Protein AF-0000000080189943 (afdb_homodimer)

Solvent-accessible surface area (backbone atoms only — not comparable to full-atom values): 15850 Å² total; per-residue (Å²): 132,80,72,75,80,71,77,75,73,74,53,43,74,40,56,27,25,30,38,45,33,36,52,98,83,63,23,38,43,33,22,25,33,51,89,74,68,42,62,38,60,38,54,45,65,51,53,70,82,47,18,60,66,55,31,37,46,49,34,32,32,54,35,28,28,34,38,59,46,74,71,39,73,20,28,39,44,21,35,43,94,79,28,53,46,84,47,100,91,40,38,34,30,34,38,35,37,31,23,32,31,39,64,76,44,68,57,77,32,37,56,72,65,65,12,71,36,45,50,70,30,53,79,93,56,59,100,56,87,44,79,69,52,50,58,54,51,50,43,46,69,64,64,83,51,64,48,75,62,133,80,73,74,80,72,77,75,72,73,54,43,74,39,56,27,26,32,39,45,33,38,51,99,84,63,23,37,42,32,22,26,32,51,90,75,68,43,63,37,61,35,54,44,66,52,53,70,82,47,18,58,66,56,32,36,46,49,33,33,31,51,36,28,28,33,37,57,46,74,72,37,72,21,28,38,44,21,35,43,93,77,28,53,45,84,45,100,93,40,38,34,30,35,39,35,37,32,23,32,32,40,65,77,44,68,56,75,33,36,57,70,65,65,12,73,34,44,50,70,30,53,78,92,56,59,99,55,88,44,79,70,52,51,57,54,51,50,43,44,69,64,65,84,53,64,49,74,62

Secondary structure (DSSP, 8-state):
----------EEEEEEEEEEEE-TTSPEEEEEETTTTEEE-SEEEPPTTS-HHHHHHHHHHHHH-EEEEEEEEEEEE--HHHHEEEETTEEEEEEEEEEEEEEEEE-----SSSEEEEEEE-TT--SS--TTHHHHHHHHHH-SS-EE-/----------EEEEEEEEEEEE-TTSPEEEEEETTTTEEE-SEEEPPTTS-HHHHHHHHHHHHH-EEEEEEEEEEEE--HHHHEEEETTEEEEEEEEEEEEEEEEE-----SSSEEEEEEE-TT--SS--TTHHHHHHHHHH-SS-EE-

Structure (mmCIF, N/CA/C/O backbone):
data_AF-0000000080189943-model_v1
#
loop_
_entity.id
_entity.type
_entity.pdbx_description
1 polymer 'ADP-ribose pyrophosphatase YjhB, NUDIX family'
#
loop_
_atom_site.group_PDB
_atom_site.id
_atom_site.type_symbol
_atom_site.label_atom_id
_atom_site.label_alt_id
_atom_site.label_comp_id
_atom_site.label_asym_id
_atom_site.label_entity_id
_atom_site.label_seq_id
_atom_site.pdbx_PDB_ins_code
_atom_site.Cartn_x
_atom_site.Cartn_y
_atom_site.Cartn_z
_atom_site.occupancy
_atom_site.B_iso_or_equiv
_atom_site.auth_seq_id
_atom_site.auth_comp_id
_atom_site.auth_asym_id
_atom_site.auth_atom_id
_atom_site.pdbx_PDB_model_num
ATOM 1 N N . MET A 1 1 ? -42.25 3.4 12.25 1 28.03 1 MET A N 1
ATOM 2 C CA . MET A 1 1 ? -41.062 2.949 12.945 1 28.03 1 MET A CA 1
ATOM 3 C C . MET A 1 1 ? -39.938 2.635 11.953 1 28.03 1 MET A C 1
ATOM 5 O O . MET A 1 1 ? -40.094 1.762 11.102 1 28.03 1 MET A O 1
ATOM 9 N N . THR A 1 2 ? -39.156 3.633 11.445 1 33.66 2 THR A N 1
ATOM 10 C CA . THR A 1 2 ? -38.125 3.574 10.398 1 33.66 2 THR A CA 1
ATOM 11 C C . THR A 1 2 ? -37.094 2.518 10.727 1 33.66 2 THR A C 1
ATOM 13 O O . THR A 1 2 ? -36.688 2.375 11.883 1 33.66 2 THR A O 1
ATOM 16 N N . THR A 1 3 ? -37.062 1.311 10.125 1 39.19 3 THR A N 1
ATOM 17 C CA . THR A 1 3 ? -36.031 0.283 10.289 1 39.19 3 THR A CA 1
ATOM 18 C C . THR A 1 3 ? -34.656 0.914 10.484 1 39.19 3 THR A C 1
ATOM 20 O O . THR A 1 3 ? -34.25 1.783 9.703 1 39.19 3 THR A O 1
ATOM 23 N N . PRO A 1 4 ? -34.094 0.983 11.727 1 39.62 4 PRO A N 1
ATOM 24 C CA . PRO A 1 4 ? -32.75 1.579 11.883 1 39.62 4 PRO A CA 1
ATOM 25 C C . PRO A 1 4 ? -31.859 1.327 10.68 1 39.62 4 PRO A C 1
ATOM 27 O O . PRO A 1 4 ? -32.062 0.363 9.938 1 39.62 4 PRO A O 1
ATOM 30 N N . THR A 1 5 ? -31.453 2.256 9.93 1 40.91 5 THR A N 1
ATOM 31 C CA . THR A 1 5 ? -30.438 2.215 8.883 1 40.91 5 THR A CA 1
ATOM 32 C C . THR A 1 5 ? -29.359 1.199 9.219 1 40.91 5 THR A C 1
ATOM 34 O O . THR A 1 5 ? -28.75 1.265 10.297 1 40.91 5 THR A O 1
ATOM 37 N N . GLY A 1 6 ? -29.406 -0.084 8.883 1 41.28 6 GLY A N 1
ATOM 38 C CA . GLY A 1 6 ? -28.625 -1.29 9.094 1 41.28 6 GLY A CA 1
ATOM 39 C C . GLY A 1 6 ? -27.141 -1.012 9.305 1 41.28 6 GLY A C 1
ATOM 40 O O . GLY A 1 6 ? -26.547 -0.215 8.578 1 41.28 6 GLY A O 1
ATOM 41 N N . ALA A 1 7 ? -26.562 -0.937 10.531 1 48.62 7 ALA A N 1
ATOM 42 C CA . ALA A 1 7 ? -25.156 -0.795 10.898 1 48.62 7 ALA A CA 1
ATOM 43 C C . ALA A 1 7 ? -24.25 -1.426 9.852 1 48.62 7 ALA A C 1
ATOM 45 O O . ALA A 1 7 ? -24.453 -2.576 9.453 1 48.62 7 ALA A O 1
ATOM 46 N N . SER A 1 8 ? -23.797 -0.683 8.836 1 62.69 8 SER A N 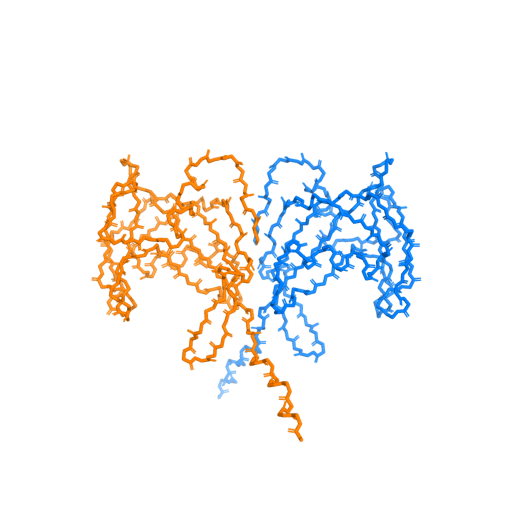1
ATOM 47 C CA . SER A 1 8 ? -22.938 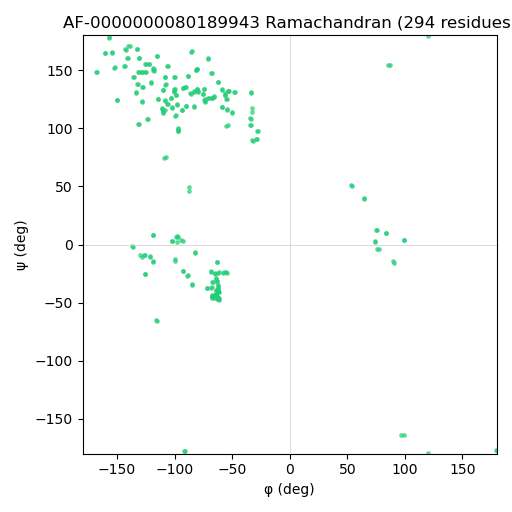-1.178 7.77 1 62.69 8 SER A CA 1
ATOM 48 C C . SER A 1 8 ? -21.969 -2.23 8.289 1 62.69 8 SER A C 1
ATOM 50 O O . SER A 1 8 ? -21.516 -2.162 9.438 1 62.69 8 SER A O 1
ATOM 52 N N . GLN A 1 9 ? -22.094 -3.545 7.973 1 73.75 9 GLN A N 1
ATOM 53 C CA . GLN A 1 9 ? -21.219 -4.66 8.328 1 73.75 9 GLN A CA 1
ATOM 54 C C . GLN A 1 9 ? -19.75 -4.219 8.391 1 73.75 9 GLN A C 1
ATOM 56 O O . GLN A 1 9 ? -19.328 -3.354 7.621 1 73.75 9 GLN A O 1
ATOM 61 N N . PRO A 1 10 ? -19.156 -4.621 9.523 1 88.69 10 PRO A N 1
ATOM 62 C CA . PRO A 1 10 ? -17.734 -4.27 9.656 1 88.69 10 PRO A CA 1
ATOM 63 C C . PRO A 1 10 ? -16.938 -4.594 8.398 1 88.69 10 PRO A C 1
ATOM 65 O O . PRO A 1 10 ? -17.234 -5.562 7.703 1 88.69 10 PRO A O 1
ATOM 68 N N . LEU A 1 11 ? -16.156 -3.715 7.883 1 96.38 11 LEU A N 1
ATOM 69 C CA . LEU A 1 11 ? -15.25 -3.842 6.742 1 96.38 11 LEU A CA 1
ATOM 70 C C . LEU A 1 11 ? -13.797 -3.824 7.195 1 96.38 11 LEU A C 1
ATOM 72 O O . LEU A 1 11 ? -13.336 -2.848 7.797 1 96.38 11 LEU A O 1
ATOM 76 N N . ASP A 1 12 ? -13.133 -4.949 6.961 1 96.56 12 ASP A N 1
ATOM 77 C CA . ASP A 1 12 ? -11.734 -5.078 7.363 1 96.56 12 ASP A CA 1
ATOM 78 C C . ASP A 1 12 ? -10.797 -4.688 6.223 1 96.56 12 ASP A C 1
ATOM 80 O O . ASP A 1 12 ? -11.023 -5.059 5.07 1 96.56 12 ASP A O 1
ATOM 84 N N . LEU A 1 13 ? -9.789 -3.912 6.492 1 98.12 13 LEU A N 1
ATOM 85 C CA . LEU A 1 13 ? -8.727 -3.637 5.531 1 98.12 13 LEU A CA 1
ATOM 86 C C . LEU A 1 13 ? -7.676 -4.746 5.551 1 98.12 13 LEU A C 1
ATOM 88 O O . LEU A 1 13 ? -7.203 -5.141 6.617 1 98.12 13 LEU A O 1
ATOM 92 N N . VAL A 1 14 ? -7.324 -5.211 4.391 1 98.31 14 VAL A N 1
ATOM 93 C CA . VAL A 1 14 ? -6.402 -6.34 4.309 1 98.31 14 VAL A CA 1
ATOM 94 C C . VAL A 1 14 ? -5.293 -6.023 3.311 1 98.31 14 VAL A C 1
ATOM 96 O O . VAL A 1 14 ? -5.508 -6.059 2.096 1 98.31 14 VAL A O 1
ATOM 99 N N . PRO A 1 15 ? -4.086 -5.688 3.766 1 98.81 15 PRO A N 1
ATOM 100 C CA . PRO A 1 15 ? -2.963 -5.562 2.836 1 98.81 15 PRO A CA 1
ATOM 101 C C . PRO A 1 15 ? -2.693 -6.855 2.064 1 98.81 15 PRO A C 1
ATOM 103 O O . PRO A 1 15 ? -2.676 -7.938 2.652 1 98.81 15 PRO A O 1
ATOM 106 N N . ALA A 1 16 ? -2.518 -6.672 0.752 1 98.75 16 ALA A N 1
ATOM 107 C CA . ALA A 1 16 ? -2.316 -7.824 -0.123 1 98.75 16 ALA A CA 1
ATOM 108 C C . ALA A 1 16 ? -1.277 -7.523 -1.198 1 98.75 16 ALA A C 1
ATOM 110 O O . ALA A 1 16 ? -0.947 -6.359 -1.442 1 98.75 16 ALA A O 1
ATOM 111 N N . VAL A 1 17 ? -0.731 -8.57 -1.762 1 98.88 17 VAL A N 1
ATOM 112 C CA . VAL A 1 17 ? 0.232 -8.453 -2.852 1 98.88 17 VAL A CA 1
ATOM 113 C C . VAL A 1 17 ? -0.2 -9.344 -4.02 1 98.88 17 VAL A C 1
ATOM 115 O O . VAL A 1 17 ? -0.861 -10.367 -3.816 1 98.88 17 VAL A O 1
ATOM 118 N N . VAL A 1 18 ? 0.105 -8.922 -5.18 1 98.75 18 VAL A N 1
ATOM 119 C CA . VAL A 1 18 ? -0.153 -9.625 -6.43 1 98.75 18 VAL A CA 1
ATOM 120 C C . VAL A 1 18 ? 1.108 -9.633 -7.289 1 98.75 18 VAL A C 1
ATOM 122 O O . VAL A 1 18 ? 1.798 -8.609 -7.395 1 98.75 18 VAL A O 1
ATOM 125 N N . ALA A 1 19 ? 1.394 -10.719 -7.898 1 98.75 19 ALA A N 1
ATOM 126 C CA . ALA A 1 19 ? 2.6 -10.82 -8.711 1 98.75 19 ALA A CA 1
ATOM 127 C C . ALA A 1 19 ? 2.25 -11.016 -10.188 1 98.75 19 ALA A C 1
ATOM 129 O O . ALA A 1 19 ? 1.463 -11.898 -10.539 1 98.75 19 ALA A O 1
ATOM 130 N N . VAL A 1 20 ? 2.76 -10.188 -10.977 1 98.5 20 VAL A N 1
ATOM 131 C CA . VAL A 1 20 ? 2.84 -10.43 -12.414 1 98.5 20 VAL A CA 1
ATOM 132 C C . VAL A 1 20 ? 4.219 -10.969 -12.773 1 98.5 20 VAL A C 1
ATOM 134 O O . VAL A 1 20 ? 5.195 -10.219 -12.836 1 98.5 20 VAL A O 1
ATOM 137 N N . VAL A 1 21 ? 4.301 -12.227 -12.938 1 98.5 21 VAL A N 1
ATOM 138 C CA . VAL A 1 21 ? 5.562 -12.891 -13.234 1 98.5 21 VAL A CA 1
ATOM 139 C C . VAL A 1 21 ? 5.621 -13.242 -14.719 1 98.5 21 VAL A C 1
ATOM 141 O O . VAL A 1 21 ? 4.723 -13.898 -15.25 1 98.5 21 VAL A O 1
ATOM 144 N N . LEU A 1 22 ? 6.629 -12.82 -15.312 1 94.38 22 LEU A N 1
ATOM 145 C CA . LEU A 1 22 ? 6.805 -13.102 -16.734 1 94.38 22 LEU A CA 1
ATOM 146 C C . LEU A 1 22 ? 7.922 -14.117 -16.953 1 94.38 22 LEU A C 1
ATOM 148 O O . LEU A 1 22 ? 8.922 -14.117 -16.234 1 94.38 22 LEU A O 1
ATOM 152 N N . ASP A 1 23 ? 7.742 -15 -17.953 1 93.88 23 ASP A N 1
ATOM 153 C CA . ASP A 1 23 ? 8.844 -15.867 -18.359 1 93.88 23 ASP A CA 1
ATOM 154 C C . ASP A 1 23 ? 9.664 -15.227 -19.469 1 93.88 23 ASP A C 1
ATOM 156 O O . ASP A 1 23 ? 9.461 -14.055 -19.812 1 93.88 23 ASP A O 1
ATOM 160 N N . GLY A 1 24 ? 10.664 -15.961 -19.938 1 91.75 24 GLY A N 1
ATOM 161 C CA . GLY A 1 24 ? 11.594 -15.453 -20.938 1 91.75 24 GLY A CA 1
ATOM 162 C C . GLY A 1 24 ? 10.922 -15.133 -22.266 1 91.75 24 GLY A C 1
ATOM 163 O O . GLY A 1 24 ? 11.484 -14.414 -23.094 1 91.75 24 GLY A O 1
ATOM 164 N N . GLU A 1 25 ? 9.672 -15.609 -22.516 1 93.94 25 GLU A N 1
ATOM 165 C CA . GLU A 1 25 ? 8.938 -15.391 -23.75 1 93.94 25 GLU A CA 1
ATOM 166 C C . GLU A 1 25 ? 7.875 -14.305 -23.578 1 93.94 25 GLU A C 1
ATOM 168 O O . GLU A 1 25 ? 7.082 -14.055 -24.5 1 93.94 25 GLU A O 1
ATOM 173 N N . GLY A 1 26 ? 7.805 -13.688 -22.406 1 92.5 26 GLY A N 1
ATOM 174 C CA . GLY A 1 26 ? 6.836 -12.633 -22.156 1 92.5 26 GLY A CA 1
ATOM 175 C C . GLY A 1 26 ? 5.469 -13.156 -21.766 1 92.5 26 GLY A C 1
ATOM 176 O O . GLY A 1 26 ? 4.492 -12.406 -21.719 1 92.5 26 GLY A O 1
ATOM 177 N N . ARG A 1 27 ? 5.348 -14.43 -21.5 1 96.5 27 ARG A N 1
ATOM 178 C CA . ARG A 1 27 ? 4.09 -14.992 -21.031 1 96.5 27 ARG A CA 1
ATOM 179 C C . ARG A 1 27 ? 3.908 -14.758 -19.531 1 96.5 27 ARG A C 1
ATOM 181 O O . ARG A 1 27 ? 4.887 -14.656 -18.797 1 96.5 27 ARG A O 1
ATOM 188 N N . VAL A 1 28 ? 2.646 -14.664 -19.094 1 98 28 VAL A N 1
ATOM 189 C CA . VAL A 1 28 ? 2.338 -14.336 -17.703 1 98 28 VAL A CA 1
ATOM 190 C C . VAL A 1 28 ? 1.991 -15.602 -16.938 1 98 28 VAL A C 1
ATOM 192 O O . VAL A 1 28 ? 1.255 -16.453 -17.438 1 98 28 VAL A O 1
ATOM 195 N N . CYS A 1 29 ? 2.562 -15.742 -15.75 1 98.62 29 CYS A N 1
ATOM 196 C CA . CYS A 1 29 ? 2.297 -16.875 -14.875 1 98.62 29 CYS A CA 1
ATOM 197 C C . CYS A 1 29 ? 0.922 -16.766 -14.234 1 98.62 29 CYS A C 1
ATOM 199 O O . CYS A 1 29 ? 0.614 -15.75 -13.594 1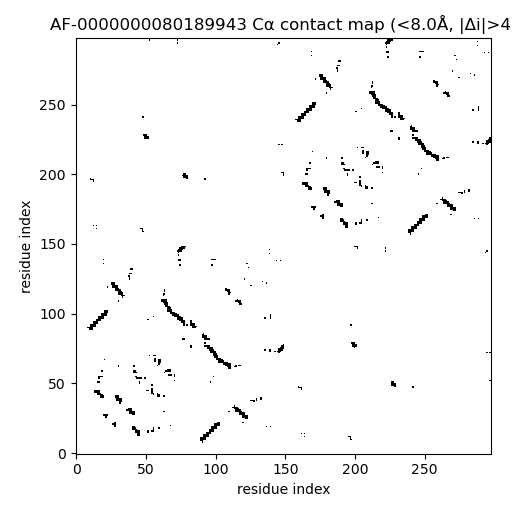 98.62 29 CYS A O 1
ATOM 201 N N . LEU A 1 30 ? 0.088 -17.734 -14.414 1 98.69 30 LEU A N 1
ATOM 202 C CA . LEU A 1 30 ? -1.164 -17.875 -13.68 1 98.69 30 LEU A CA 1
ATOM 203 C C . LEU A 1 30 ? -1.18 -19.156 -12.859 1 98.69 30 LEU A C 1
ATOM 205 O O . LEU A 1 30 ? -0.468 -20.109 -13.18 1 98.69 30 LEU A O 1
ATOM 209 N N . VAL A 1 31 ? -1.896 -19.109 -11.789 1 98.69 31 VAL A N 1
ATOM 210 C CA . VAL A 1 31 ? -2.135 -20.281 -10.961 1 98.69 31 VAL A CA 1
ATOM 211 C C . VAL A 1 31 ? -3.629 -20.594 -10.922 1 98.69 31 VAL A C 1
ATOM 213 O O . VAL A 1 31 ? -4.461 -19.688 -11.055 1 98.69 31 VAL A O 1
ATOM 216 N N . ARG A 1 32 ? -3.92 -21.844 -10.789 1 98.19 32 ARG A N 1
ATOM 217 C CA . ARG A 1 32 ? -5.32 -22.219 -10.656 1 98.19 32 ARG A CA 1
ATOM 218 C C . ARG A 1 32 ? -5.723 -22.328 -9.188 1 98.19 32 ARG A C 1
ATOM 220 O O . ARG A 1 32 ? -5.188 -23.156 -8.453 1 98.19 32 ARG A O 1
ATOM 227 N N . ASP A 1 33 ? -6.656 -21.438 -8.781 1 95.81 33 ASP A N 1
ATOM 228 C CA . ASP A 1 33 ? -7.164 -21.406 -7.41 1 95.81 33 ASP A CA 1
ATOM 229 C C . ASP A 1 33 ? -8.031 -22.641 -7.121 1 95.81 33 ASP A C 1
ATOM 231 O O . ASP A 1 33 ? -9.008 -22.891 -7.824 1 95.81 33 ASP A O 1
ATOM 235 N N . GLU A 1 34 ? -7.699 -23.359 -6.062 1 93.5 34 GLU A N 1
ATOM 236 C CA . GLU A 1 34 ? -8.398 -24.609 -5.746 1 93.5 34 GLU A CA 1
ATOM 237 C C . GLU A 1 34 ? -9.844 -24.344 -5.344 1 93.5 34 GLU A C 1
ATOM 239 O O . GLU A 1 34 ? -10.75 -25.047 -5.785 1 93.5 34 GLU A O 1
ATOM 244 N N . LYS A 1 35 ? -10.07 -23.344 -4.535 1 90.12 35 LYS A N 1
ATOM 245 C CA . LYS A 1 35 ? -11.398 -23.062 -4.004 1 90.12 35 LYS A CA 1
ATOM 246 C C . LYS A 1 35 ? -12.32 -22.5 -5.086 1 90.12 35 LYS A C 1
ATOM 248 O O . LYS A 1 35 ? -13.477 -22.906 -5.195 1 90.12 35 LYS A O 1
ATOM 253 N N . ARG A 1 36 ? -11.789 -21.688 -5.945 1 90.5 36 ARG A N 1
ATOM 254 C CA . ARG A 1 36 ? -12.609 -21.016 -6.938 1 90.5 36 ARG A CA 1
ATOM 255 C C . ARG A 1 36 ? -12.531 -21.703 -8.289 1 90.5 36 ARG A C 1
ATOM 257 O O . ARG A 1 36 ? -13.312 -21.406 -9.195 1 90.5 36 ARG A O 1
ATOM 264 N N . ASP A 1 37 ? -11.688 -22.516 -8.469 1 93.12 37 ASP A N 1
ATOM 265 C CA . ASP A 1 37 ? -11.469 -23.266 -9.703 1 93.12 37 ASP A CA 1
ATOM 266 C C . ASP A 1 37 ? -11.328 -22.312 -10.898 1 93.12 37 ASP A C 1
ATOM 268 O O . ASP A 1 37 ? -12.016 -22.484 -11.906 1 93.12 37 ASP A O 1
ATOM 272 N N . ARG A 1 38 ? -10.5 -21.359 -10.789 1 96.56 38 ARG A N 1
ATOM 273 C CA . ARG A 1 38 ? -10.203 -20.391 -11.836 1 96.56 38 ARG A CA 1
ATOM 274 C C . ARG A 1 38 ? -8.734 -20 -11.828 1 96.56 38 ARG A C 1
ATOM 276 O O . ARG A 1 38 ? -8.062 -20.094 -10.789 1 96.56 38 ARG A O 1
ATOM 283 N N . TRP A 1 39 ? -8.305 -19.594 -13.047 1 97.94 39 TRP A N 1
ATOM 284 C CA . TRP A 1 39 ? -6.941 -19.094 -13.18 1 97.94 39 TRP A CA 1
ATOM 285 C C . TRP A 1 39 ? -6.844 -17.641 -12.703 1 97.94 39 TRP A C 1
ATOM 287 O O . TRP A 1 39 ? -7.707 -16.828 -13.016 1 97.94 39 TRP A O 1
ATOM 297 N N . THR A 1 40 ? -5.879 -17.359 -11.883 1 97.94 40 THR A N 1
ATOM 298 C CA . THR A 1 40 ? -5.629 -16.031 -11.359 1 97.94 40 THR A CA 1
ATOM 299 C C . THR A 1 40 ? -4.133 -15.758 -11.25 1 97.94 40 THR A C 1
ATOM 301 O O . THR A 1 40 ? -3.316 -16.656 -11.461 1 97.94 40 THR A O 1
ATOM 304 N N . LEU A 1 41 ? -3.785 -14.57 -11.039 1 98.5 41 LEU A N 1
ATOM 305 C CA . LEU A 1 41 ? -2.402 -14.242 -10.711 1 98.5 41 LEU A CA 1
ATOM 306 C C . LEU A 1 41 ? -2.023 -14.781 -9.344 1 98.5 41 LEU A C 1
ATOM 308 O O . LEU A 1 41 ? -2.875 -14.891 -8.453 1 98.5 41 LEU A O 1
ATOM 312 N N . PRO A 1 42 ? -0.72 -15.18 -9.141 1 98.5 42 PRO A N 1
ATOM 313 C CA . PRO A 1 42 ? -0.287 -15.43 -7.762 1 98.5 42 PRO A CA 1
ATOM 314 C C . PRO A 1 42 ? -0.502 -14.227 -6.848 1 98.5 42 PRO A C 1
ATOM 316 O O . PRO A 1 42 ? -0.106 -13.109 -7.188 1 98.5 42 PRO A O 1
ATOM 319 N N . MET A 1 43 ? -1.144 -14.438 -5.734 1 98.19 43 MET A N 1
ATOM 320 C CA . MET A 1 43 ? -1.44 -13.328 -4.828 1 98.19 43 MET A CA 1
ATOM 321 C C . MET A 1 43 ? -1.736 -13.836 -3.424 1 98.19 43 MET A C 1
ATOM 323 O O . MET A 1 43 ? -1.978 -15.031 -3.23 1 98.19 43 MET A O 1
ATOM 327 N N . GLY A 1 44 ? -1.707 -12.953 -2.461 1 97.81 44 GLY A N 1
ATOM 328 C CA . GLY A 1 44 ? -2.053 -13.305 -1.092 1 97.81 44 GLY A CA 1
ATOM 329 C C . GLY A 1 44 ? -1.949 -12.133 -0.134 1 97.81 44 GLY A C 1
ATOM 330 O O . GLY A 1 44 ? -1.675 -11 -0.552 1 97.81 44 GLY A O 1
ATOM 331 N N . ARG A 1 45 ? -2.191 -12.414 1.061 1 98.12 45 ARG A N 1
ATOM 332 C CA . ARG A 1 45 ? -2.148 -11.391 2.098 1 98.12 45 ARG A CA 1
ATOM 333 C C . ARG A 1 45 ? -0.717 -11.125 2.551 1 98.12 45 ARG A C 1
ATOM 335 O O . ARG A 1 45 ? 0.141 -12.008 2.455 1 98.12 45 ARG A O 1
ATOM 342 N N . VAL A 1 46 ? -0.458 -9.891 2.977 1 98.75 46 VAL A N 1
ATOM 343 C CA . VAL A 1 46 ? 0.777 -9.594 3.695 1 98.75 46 VAL A CA 1
ATOM 344 C C . VAL A 1 46 ? 0.683 -10.117 5.125 1 98.75 46 VAL A C 1
ATOM 346 O O . VAL A 1 46 ? -0.317 -9.891 5.812 1 98.75 46 VAL A O 1
ATOM 349 N N . ASP A 1 47 ? 1.653 -10.859 5.59 1 97.94 47 ASP A N 1
ATOM 350 C CA . ASP A 1 47 ? 1.674 -11.336 6.973 1 97.94 47 ASP A CA 1
ATOM 351 C C . ASP A 1 47 ? 2.355 -10.32 7.891 1 97.94 47 ASP A C 1
ATOM 353 O O . ASP A 1 47 ? 3.316 -9.656 7.488 1 97.94 47 ASP A O 1
ATOM 357 N N . PRO A 1 48 ? 1.824 -10.258 9.102 1 97.69 48 PRO A N 1
ATOM 358 C CA . PRO A 1 48 ? 2.564 -9.422 10.055 1 97.69 48 PRO A CA 1
ATOM 359 C C . PRO A 1 48 ? 4.039 -9.812 10.156 1 97.69 48 PRO A C 1
ATOM 361 O O . PRO A 1 48 ? 4.371 -11 10.164 1 97.69 48 PRO A O 1
ATOM 364 N N . GLY A 1 49 ? 4.941 -8.805 10.094 1 97.81 49 GLY A N 1
ATOM 365 C CA . GLY A 1 49 ? 6.363 -9.055 10.258 1 97.81 49 GLY A CA 1
ATOM 366 C C . GLY A 1 49 ? 7.109 -9.133 8.938 1 97.81 49 GLY A C 1
ATOM 367 O O . GLY A 1 49 ? 8.32 -9.344 8.914 1 97.81 49 GLY A O 1
ATOM 368 N N . GLU A 1 50 ? 6.438 -8.906 7.848 1 98.31 50 GLU A N 1
ATOM 369 C CA . GLU A 1 50 ? 7.133 -8.875 6.562 1 98.31 50 GLU A CA 1
ATOM 370 C C . GLU A 1 50 ? 6.754 -7.633 5.762 1 98.31 50 GLU A C 1
ATOM 372 O O . GLU A 1 50 ? 5.754 -6.977 6.059 1 98.31 50 GLU A O 1
ATOM 377 N N . SER A 1 51 ? 7.555 -7.266 4.789 1 98.62 51 SER A N 1
ATOM 378 C CA . SER A 1 51 ? 7.277 -6.188 3.844 1 98.62 51 SER A CA 1
ATOM 379 C C . SER A 1 51 ? 6.441 -6.684 2.668 1 98.62 51 SER A C 1
ATOM 381 O O . SER A 1 51 ? 6.293 -7.891 2.473 1 98.62 51 SER A O 1
ATOM 383 N N . VAL A 1 52 ? 5.891 -5.781 1.914 1 98.75 52 VAL A N 1
ATOM 384 C CA . VAL A 1 52 ? 5.121 -6.16 0.734 1 98.75 52 VAL A CA 1
ATOM 385 C C . VAL A 1 52 ? 6.031 -6.863 -0.271 1 98.75 52 VAL A C 1
ATOM 387 O O . VAL A 1 52 ? 5.59 -7.766 -0.988 1 98.75 52 VAL A O 1
ATOM 390 N N . ARG A 1 53 ? 7.305 -6.504 -0.33 1 98.62 53 ARG A N 1
ATOM 391 C CA . ARG A 1 53 ? 8.242 -7.176 -1.226 1 98.62 53 ARG A CA 1
ATOM 392 C C . ARG A 1 53 ? 8.484 -8.617 -0.78 1 98.62 53 ARG A C 1
ATOM 394 O O . ARG A 1 53 ? 8.508 -9.531 -1.604 1 98.62 53 ARG A O 1
ATOM 401 N N . GLU A 1 54 ? 8.711 -8.773 0.527 1 98.5 54 GLU A N 1
ATOM 402 C CA . GLU A 1 54 ? 8.898 -10.125 1.054 1 98.5 54 GLU A CA 1
ATOM 403 C C . GLU A 1 54 ? 7.656 -10.977 0.832 1 98.5 54 GLU A C 1
ATOM 405 O O . GLU A 1 54 ? 7.762 -12.156 0.475 1 98.5 54 GLU A O 1
ATOM 410 N N . ALA A 1 55 ? 6.484 -10.391 1.028 1 98.81 55 ALA A N 1
ATOM 411 C CA . ALA A 1 55 ? 5.219 -11.102 0.894 1 98.81 55 ALA A CA 1
ATOM 412 C C . ALA A 1 55 ? 5.027 -11.617 -0.531 1 98.81 55 ALA A C 1
ATOM 414 O O . ALA A 1 55 ? 4.648 -12.773 -0.736 1 98.81 55 ALA A O 1
ATOM 415 N N . VAL A 1 56 ? 5.293 -10.75 -1.563 1 98.81 56 VAL A N 1
ATOM 416 C CA . VAL A 1 56 ? 5.02 -11.156 -2.938 1 98.81 56 VAL A CA 1
ATOM 417 C C . VAL A 1 56 ? 5.98 -12.273 -3.346 1 98.81 56 VAL A C 1
ATOM 419 O O . VAL A 1 56 ? 5.586 -13.219 -4.031 1 98.81 56 VAL A O 1
ATOM 422 N N . VAL A 1 57 ? 7.25 -12.18 -2.879 1 98.69 57 VAL A N 1
ATOM 423 C CA . VAL A 1 57 ? 8.234 -13.219 -3.17 1 98.69 57 VAL A CA 1
ATOM 424 C C . VAL A 1 57 ? 7.809 -14.531 -2.516 1 98.69 57 VAL A C 1
ATOM 426 O O . VAL A 1 57 ? 7.848 -15.586 -3.148 1 98.69 57 VAL A O 1
ATOM 429 N N . ARG A 1 58 ? 7.363 -14.445 -1.273 1 98.44 58 ARG A N 1
ATOM 430 C CA . ARG A 1 58 ? 6.914 -15.633 -0.55 1 98.44 58 ARG A CA 1
ATOM 431 C C . ARG A 1 58 ? 5.707 -16.266 -1.233 1 98.44 58 ARG A C 1
ATOM 433 O O . ARG A 1 58 ? 5.68 -17.469 -1.461 1 98.44 58 ARG A O 1
ATOM 440 N N . GLU A 1 59 ? 4.691 -15.469 -1.609 1 98.62 59 GLU A N 1
ATOM 441 C CA . GLU A 1 59 ? 3.451 -15.969 -2.197 1 98.62 59 GLU A CA 1
ATOM 442 C C . GLU A 1 59 ? 3.713 -16.641 -3.547 1 98.62 59 GLU A C 1
ATOM 444 O O . GLU A 1 59 ? 3.094 -17.656 -3.873 1 98.62 59 GLU A O 1
ATOM 449 N N . VAL A 1 60 ? 4.598 -16.078 -4.371 1 98.75 60 VAL A N 1
ATOM 450 C CA . VAL A 1 60 ? 4.93 -16.672 -5.668 1 98.75 60 VAL A CA 1
ATOM 451 C C . VAL A 1 60 ? 5.598 -18.031 -5.469 1 98.75 60 VAL A C 1
ATOM 453 O O . VAL A 1 60 ? 5.289 -18.984 -6.176 1 98.75 60 VAL A O 1
ATOM 456 N N . ARG A 1 61 ? 6.531 -18.047 -4.48 1 98.62 61 ARG A N 1
ATOM 457 C CA . ARG A 1 61 ? 7.188 -19.312 -4.172 1 98.62 61 ARG A CA 1
ATOM 458 C C . ARG A 1 61 ? 6.176 -20.359 -3.701 1 98.62 61 ARG A C 1
ATOM 460 O O . ARG A 1 61 ? 6.188 -21.5 -4.168 1 98.62 61 ARG A O 1
ATOM 467 N N . GLU A 1 62 ? 5.312 -19.984 -2.824 1 98.25 62 GLU A N 1
ATOM 468 C CA . GLU A 1 62 ? 4.332 -20.906 -2.24 1 98.25 62 GLU A CA 1
ATOM 469 C C . GLU A 1 62 ? 3.318 -21.359 -3.281 1 98.25 62 GLU A C 1
ATOM 471 O O . GLU A 1 62 ? 3.029 -22.547 -3.391 1 98.25 62 GLU A O 1
ATOM 476 N N . GLU A 1 63 ? 2.773 -20.484 -4.109 1 98.44 63 GLU A N 1
ATOM 477 C CA . GLU A 1 63 ? 1.61 -20.766 -4.945 1 98.44 63 GLU A CA 1
ATOM 478 C C . GLU A 1 63 ? 2.029 -21.25 -6.328 1 98.44 63 GLU A C 1
ATOM 480 O O . GLU A 1 63 ? 1.238 -21.859 -7.043 1 98.44 63 GLU A O 1
ATOM 485 N N . ALA A 1 64 ? 3.277 -20.922 -6.789 1 98.69 64 ALA A N 1
ATOM 486 C CA . ALA A 1 64 ? 3.65 -21.203 -8.172 1 98.69 64 ALA A CA 1
ATOM 487 C C . ALA A 1 64 ? 4.977 -21.969 -8.234 1 98.69 64 ALA A C 1
ATOM 489 O O . ALA A 1 64 ? 5.391 -22.406 -9.305 1 98.69 64 ALA A O 1
ATOM 490 N N . GLY A 1 65 ? 5.727 -22.078 -7.043 1 98.56 65 GLY A N 1
ATOM 491 C CA . GLY A 1 65 ? 6.992 -22.781 -7.004 1 98.56 65 GLY A CA 1
ATOM 492 C C . GLY A 1 65 ? 8.133 -22 -7.625 1 98.56 65 GLY A C 1
ATOM 493 O O . GLY A 1 65 ? 9.219 -22.547 -7.852 1 98.56 65 GLY A O 1
ATOM 494 N N . LEU A 1 66 ? 7.953 -20.75 -7.891 1 98.56 66 LEU A N 1
ATOM 495 C CA . LEU A 1 66 ? 8.93 -19.953 -8.633 1 98.56 66 LEU A CA 1
ATOM 496 C C . LEU A 1 66 ? 9.781 -19.125 -7.684 1 98.56 66 LEU A C 1
ATOM 498 O O . LEU A 1 66 ? 9.297 -18.656 -6.648 1 98.56 66 LEU A O 1
ATOM 502 N N . VAL A 1 67 ? 11.016 -18.969 -8.023 1 98.19 67 VAL A N 1
ATOM 503 C CA . VAL A 1 67 ? 11.898 -17.984 -7.387 1 98.19 67 VAL A CA 1
ATOM 504 C C . VAL A 1 67 ? 11.969 -16.719 -8.234 1 98.19 67 VAL A C 1
ATOM 506 O O . VAL A 1 67 ? 12.312 -16.781 -9.422 1 98.19 67 VAL A O 1
ATOM 509 N N . VAL A 1 68 ? 11.578 -15.641 -7.637 1 97.94 68 VAL A N 1
ATOM 510 C CA . VAL A 1 68 ? 11.555 -14.391 -8.391 1 97.94 68 VAL A CA 1
ATOM 511 C C . VAL A 1 68 ? 12.438 -13.352 -7.703 1 97.94 68 VAL A C 1
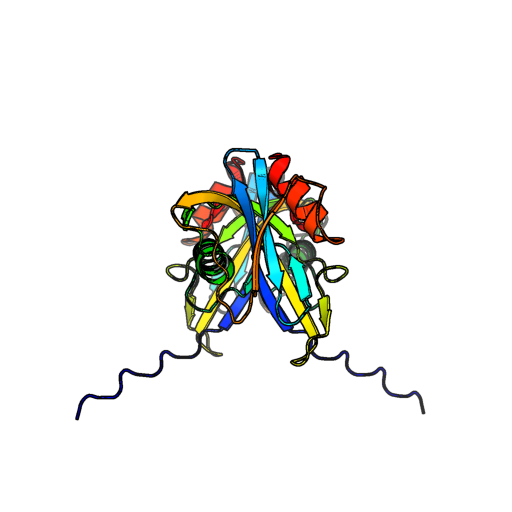ATOM 513 O O . VAL A 1 68 ? 12.734 -13.469 -6.516 1 97.94 68 VAL A O 1
ATOM 516 N N . THR A 1 69 ? 12.914 -12.391 -8.461 1 93.56 69 THR A N 1
ATOM 517 C CA . THR A 1 69 ? 13.664 -11.242 -7.957 1 93.56 69 THR A CA 1
ATOM 518 C C . THR A 1 69 ? 13.133 -9.945 -8.547 1 93.56 69 THR A C 1
ATOM 520 O O . THR A 1 69 ? 12.211 -9.961 -9.375 1 93.56 69 THR A O 1
ATOM 523 N N . GLY A 1 70 ? 13.586 -8.859 -7.961 1 90.38 70 GLY A N 1
ATOM 524 C CA . GLY A 1 70 ? 13.336 -7.539 -8.508 1 90.38 70 GLY A CA 1
ATOM 525 C C . GLY A 1 70 ? 11.867 -7.156 -8.508 1 90.38 70 GLY A C 1
ATOM 526 O O . GLY A 1 70 ? 11.352 -6.652 -9.5 1 90.38 70 GLY A O 1
ATOM 527 N N . PRO A 1 71 ? 11.141 -7.484 -7.488 1 96.31 71 PRO A N 1
ATOM 528 C CA . PRO A 1 71 ? 9.758 -7.004 -7.488 1 96.31 71 PRO A CA 1
ATOM 529 C C . PRO A 1 71 ? 9.664 -5.488 -7.66 1 96.31 71 PRO A C 1
ATOM 531 O O . PRO A 1 71 ? 10.164 -4.734 -6.82 1 96.31 71 PRO A O 1
ATOM 534 N N . GLU A 1 72 ? 9.07 -5.098 -8.75 1 96.19 72 GLU A N 1
ATOM 535 C CA . GLU A 1 72 ? 8.82 -3.691 -9.047 1 96.19 72 GLU A CA 1
ATOM 536 C C . GLU A 1 72 ? 7.344 -3.348 -8.875 1 96.19 72 GLU A C 1
ATOM 538 O O . GLU A 1 72 ? 6.484 -3.932 -9.539 1 96.19 72 GLU A O 1
ATOM 543 N N . LEU A 1 73 ? 7.047 -2.436 -8.023 1 98 73 LEU A N 1
ATOM 544 C CA . LEU A 1 73 ? 5.664 -2.021 -7.809 1 98 73 LEU A CA 1
ATOM 545 C C . LEU A 1 73 ? 5.102 -1.344 -9.055 1 98 73 LEU A C 1
ATOM 547 O O . LEU A 1 73 ? 5.707 -0.411 -9.586 1 98 73 LEU A O 1
ATOM 551 N N . THR A 1 74 ? 3.988 -1.801 -9.508 1 97.69 74 THR A N 1
ATOM 552 C CA . THR A 1 74 ? 3.404 -1.227 -10.711 1 97.69 74 THR A CA 1
ATOM 553 C C . THR A 1 74 ? 2.006 -0.683 -10.43 1 97.69 74 THR A C 1
ATOM 555 O O . THR A 1 74 ? 1.44 0.043 -11.25 1 97.69 74 THR A O 1
ATOM 558 N N . GLY A 1 75 ? 1.484 -1.003 -9.258 1 97.81 75 GLY A N 1
ATOM 559 C CA . GLY A 1 75 ? 0.168 -0.491 -8.906 1 97.81 75 GLY A CA 1
ATOM 560 C C . GLY A 1 75 ? -0.179 -0.682 -7.445 1 97.81 75 GLY A C 1
ATOM 561 O O . GLY A 1 75 ? 0.28 -1.635 -6.812 1 97.81 75 GLY A O 1
ATOM 562 N N . VAL A 1 76 ? -0.919 0.178 -6.895 1 98.62 76 VAL A N 1
ATOM 563 C CA . VAL A 1 76 ? -1.604 0.094 -5.609 1 98.62 76 VAL A CA 1
ATOM 564 C C . VAL A 1 76 ? -3.104 0.311 -5.809 1 98.62 76 VAL A C 1
ATOM 566 O O . VAL A 1 76 ? -3.541 1.425 -6.105 1 98.62 76 VAL A O 1
ATOM 569 N N . TYR A 1 77 ? -3.873 -0.717 -5.684 1 98.12 77 TYR A N 1
ATOM 570 C CA . TYR A 1 77 ? -5.309 -0.683 -5.945 1 98.12 77 TYR A CA 1
ATOM 571 C C . TYR A 1 77 ? -6.102 -0.831 -4.652 1 98.12 77 TYR A C 1
ATOM 573 O O . TYR A 1 77 ? -6.09 -1.896 -4.027 1 98.12 77 TYR A O 1
ATOM 581 N N . THR A 1 78 ? -6.809 0.227 -4.27 1 98.38 78 THR A N 1
ATOM 582 C CA . THR A 1 78 ? -7.422 0.254 -2.945 1 98.38 78 THR A CA 1
ATOM 583 C C . THR A 1 78 ? -8.852 0.789 -3.02 1 98.38 78 THR A C 1
ATOM 585 O O . THR A 1 78 ? -9.531 0.895 -2 1 98.38 78 THR A O 1
ATOM 588 N N . ASP A 1 79 ? -9.367 1.196 -4.223 1 97.75 79 ASP A N 1
ATOM 589 C CA . ASP A 1 79 ? -10.711 1.729 -4.395 1 97.75 79 ASP A CA 1
ATOM 590 C C . ASP A 1 79 ? -11.766 0.721 -3.932 1 97.75 79 ASP A C 1
ATOM 592 O O . ASP A 1 79 ? -11.867 -0.376 -4.484 1 97.75 79 ASP A O 1
ATOM 596 N N . PRO A 1 80 ? -12.531 1.101 -2.949 1 97.19 80 PRO A N 1
ATOM 597 C CA . PRO A 1 80 ? -13.523 0.156 -2.432 1 97.19 80 PRO A CA 1
ATOM 598 C C . PRO A 1 80 ? -14.492 -0.326 -3.508 1 97.19 80 PRO A C 1
ATOM 600 O O . PRO A 1 80 ? -15.055 -1.416 -3.391 1 97.19 80 PRO A O 1
ATOM 603 N N . ALA A 1 81 ? -14.695 0.431 -4.559 1 96.31 81 ALA A N 1
ATOM 604 C CA . ALA A 1 81 ? -15.602 0.033 -5.629 1 96.31 81 ALA A CA 1
ATOM 605 C C . ALA A 1 81 ? -15.133 -1.257 -6.297 1 96.31 81 ALA A C 1
ATOM 607 O O . ALA A 1 81 ? -15.945 -2.01 -6.848 1 96.31 81 ALA A O 1
ATOM 608 N N . THR A 1 82 ? -13.867 -1.536 -6.203 1 95.75 82 THR A N 1
ATOM 609 C CA . THR A 1 82 ? -13.344 -2.693 -6.922 1 95.75 82 THR A CA 1
ATOM 610 C C . THR A 1 82 ? -12.594 -3.625 -5.973 1 95.75 82 THR A C 1
ATOM 612 O O . THR A 1 82 ? -12.227 -4.738 -6.352 1 95.75 82 THR A O 1
ATOM 615 N N . GLN A 1 83 ? -12.359 -3.205 -4.723 1 96.81 83 GLN A N 1
ATOM 616 C CA . GLN A 1 83 ? -11.453 -3.975 -3.873 1 96.81 83 GLN A CA 1
ATOM 617 C C . GLN A 1 83 ? -12.18 -4.5 -2.637 1 96.81 83 GLN A C 1
ATOM 619 O O . GLN A 1 83 ? -11.547 -5.004 -1.708 1 96.81 83 GLN A O 1
ATOM 624 N N . VAL A 1 84 ? -13.492 -4.32 -2.629 1 96.56 84 VAL A N 1
ATOM 625 C CA . VAL A 1 84 ? -14.266 -4.867 -1.518 1 96.56 84 VAL A CA 1
ATOM 626 C C . VAL A 1 84 ? -14.922 -6.176 -1.942 1 96.56 84 VAL A C 1
ATOM 628 O O . VAL A 1 84 ? -15.547 -6.25 -3.004 1 96.56 84 VAL A O 1
ATOM 631 N N . PHE A 1 85 ? -14.766 -7.176 -1.081 1 94.38 85 PHE A N 1
ATOM 632 C CA . PHE A 1 85 ? -15.305 -8.5 -1.353 1 94.38 85 PHE A CA 1
ATOM 633 C C . PHE A 1 85 ? -15.977 -9.078 -0.109 1 94.38 85 PHE A C 1
ATOM 635 O O . PHE A 1 85 ? -15.5 -8.875 1.009 1 94.38 85 PHE A O 1
ATOM 642 N N . ASP A 1 86 ? -17.031 -9.789 -0.319 1 93.06 86 ASP A N 1
ATOM 643 C CA . ASP A 1 86 ? -17.641 -10.594 0.746 1 93.06 86 ASP A CA 1
ATOM 644 C C . ASP A 1 86 ? -16.938 -11.938 0.886 1 93.06 86 ASP A C 1
ATOM 646 O O . ASP A 1 86 ? -16.781 -12.664 -0.095 1 93.06 86 ASP A O 1
ATOM 650 N N . THR A 1 87 ? -16.359 -12.156 2.049 1 89.81 87 THR A N 1
ATOM 651 C CA . THR A 1 87 ? -15.703 -13.43 2.336 1 89.81 87 THR A CA 1
ATOM 652 C C . THR A 1 87 ? -16.422 -14.172 3.457 1 89.81 87 THR A C 1
ATOM 654 O O . THR A 1 87 ? -17.281 -13.594 4.141 1 89.81 87 THR A O 1
ATOM 657 N N . PRO A 1 88 ? -16.188 -15.492 3.607 1 87.19 88 PRO A N 1
ATOM 658 C CA . PRO A 1 88 ? -16.812 -16.234 4.711 1 87.19 88 PRO A CA 1
ATOM 659 C C . PRO A 1 88 ? -16.5 -15.617 6.074 1 87.19 88 PRO A C 1
ATOM 661 O O . PRO A 1 88 ? -17.297 -15.758 7.008 1 87.19 88 PRO A O 1
ATOM 664 N N . ASP A 1 89 ? -15.43 -14.883 6.195 1 88.88 89 ASP A N 1
ATOM 665 C CA . ASP A 1 89 ? -15 -14.297 7.461 1 88.88 89 ASP A CA 1
ATOM 666 C C . ASP A 1 89 ? -15.438 -12.836 7.57 1 88.88 89 ASP A C 1
ATOM 668 O O . ASP A 1 89 ? -15.023 -12.125 8.484 1 88.88 89 ASP A O 1
ATOM 672 N N . GLY A 1 90 ? -16.25 -12.469 6.559 1 92.94 90 GLY A N 1
ATOM 673 C CA . GLY A 1 90 ? -16.703 -11.094 6.586 1 92.94 90 GLY A CA 1
ATOM 674 C C . GLY A 1 90 ? -16.281 -10.305 5.355 1 92.94 90 GLY A C 1
ATOM 675 O O . GLY A 1 90 ? -15.633 -10.844 4.457 1 92.94 90 GLY A O 1
ATOM 676 N N . ARG A 1 91 ? -16.719 -9.031 5.391 1 96.38 91 ARG A N 1
ATOM 677 C CA . ARG A 1 91 ? -16.375 -8.156 4.27 1 96.38 91 ARG A CA 1
ATOM 678 C C . ARG A 1 91 ? -14.953 -7.621 4.402 1 96.38 91 ARG A C 1
ATOM 680 O O . ARG A 1 91 ? -14.539 -7.215 5.488 1 96.38 91 ARG A O 1
ATOM 687 N N . LYS A 1 92 ? -14.266 -7.707 3.311 1 97.25 92 LYS A N 1
ATOM 688 C CA . LYS A 1 92 ? -12.875 -7.273 3.307 1 97.25 92 LYS A CA 1
ATOM 689 C C . LYS A 1 92 ? -12.609 -6.277 2.182 1 97.25 92 LYS A C 1
ATOM 691 O O . LYS A 1 92 ? -13.148 -6.422 1.08 1 97.25 92 LYS A O 1
ATOM 696 N N . GLN A 1 93 ? -11.93 -5.277 2.469 1 98.12 93 GLN A N 1
ATOM 697 C CA . GLN A 1 93 ? -11.312 -4.402 1.476 1 98.12 93 GLN A CA 1
ATOM 698 C C . GLN A 1 93 ? -9.82 -4.676 1.346 1 98.12 93 GLN A C 1
ATOM 700 O O . GLN A 1 93 ? -9.062 -4.473 2.297 1 98.12 93 GLN A O 1
ATOM 705 N N . PHE A 1 94 ? -9.484 -5.066 0.19 1 97.88 94 PHE A N 1
ATOM 706 C CA . PHE A 1 94 ? -8.078 -5.371 -0.017 1 97.88 94 PHE A CA 1
ATOM 707 C C . PHE A 1 94 ? -7.32 -4.137 -0.5 1 97.88 94 PHE A C 1
ATOM 709 O O . PHE A 1 94 ? -7.828 -3.375 -1.323 1 97.88 94 PHE A O 1
ATOM 716 N N . LEU A 1 95 ? -6.176 -3.895 0.04 1 98.75 95 LEU A N 1
ATOM 717 C CA . LEU A 1 95 ? -5.184 -2.988 -0.523 1 98.75 95 LEU A CA 1
ATOM 718 C C . LEU A 1 95 ? -4.133 -3.76 -1.314 1 98.75 95 LEU A C 1
ATOM 720 O O . LEU A 1 95 ? -3.162 -4.266 -0.741 1 98.75 95 LEU A O 1
ATOM 724 N N . ALA A 1 96 ? -4.352 -3.785 -2.58 1 98.69 96 ALA A N 1
ATOM 725 C CA . ALA A 1 96 ? -3.562 -4.66 -3.443 1 98.69 96 ALA A CA 1
ATOM 726 C C . ALA A 1 96 ? -2.312 -3.945 -3.949 1 98.69 96 ALA A C 1
ATOM 728 O O . ALA A 1 96 ? -2.404 -2.887 -4.574 1 98.69 96 ALA A O 1
ATOM 729 N N . HIS A 1 97 ? -1.192 -4.457 -3.621 1 98.81 97 HIS A N 1
ATOM 730 C CA . HIS A 1 97 ? 0.089 -4.039 -4.18 1 98.81 97 HIS A CA 1
ATOM 731 C C . HIS A 1 97 ? 0.54 -4.984 -5.289 1 98.81 97 HIS A C 1
ATOM 733 O O . HIS A 1 97 ? 0.882 -6.141 -5.023 1 98.81 97 HIS A O 1
ATOM 739 N N . VAL A 1 98 ? 0.544 -4.508 -6.496 1 98.69 98 VAL A N 1
ATOM 740 C CA . VAL A 1 98 ? 0.854 -5.34 -7.652 1 98.69 98 VAL A CA 1
ATOM 741 C C . VAL A 1 98 ? 2.312 -5.137 -8.062 1 98.69 98 VAL A C 1
ATOM 743 O O . VAL A 1 98 ? 2.768 -4 -8.219 1 98.69 98 VAL A O 1
ATOM 746 N N . PHE A 1 99 ? 3.018 -6.234 -8.203 1 98.44 99 PHE A N 1
ATOM 747 C CA . PHE A 1 99 ? 4.434 -6.199 -8.547 1 98.44 99 PHE A CA 1
ATOM 748 C C . PHE A 1 99 ? 4.688 -6.941 -9.852 1 98.44 99 PHE A C 1
ATOM 750 O O . PHE A 1 99 ? 4.098 -7.996 -10.102 1 98.44 99 PHE A O 1
ATOM 757 N N . ARG A 1 100 ? 5.512 -6.391 -10.633 1 97.44 100 ARG A N 1
ATOM 758 C CA . ARG A 1 100 ? 6.156 -7.148 -11.703 1 97.44 100 ARG A CA 1
ATOM 759 C C . ARG A 1 100 ? 7.41 -7.852 -11.195 1 97.44 100 ARG A C 1
ATOM 761 O O . ARG A 1 100 ? 8.242 -7.238 -10.523 1 97.44 100 ARG A O 1
ATOM 768 N N . CYS A 1 101 ? 7.504 -9.086 -11.461 1 96.56 101 CYS A N 1
ATOM 769 C CA . CYS A 1 101 ? 8.625 -9.883 -10.984 1 96.56 101 CYS A CA 1
ATOM 770 C C . CYS A 1 101 ? 9.32 -10.594 -12.133 1 96.56 101 CYS A C 1
ATOM 772 O O . CYS A 1 101 ? 8.703 -10.883 -13.156 1 96.56 101 CYS A O 1
ATOM 774 N N . GLU A 1 102 ? 10.531 -10.852 -11.828 1 94.12 102 GLU A N 1
ATOM 775 C CA . GLU A 1 102 ? 11.305 -11.625 -12.789 1 94.12 102 GLU A CA 1
ATOM 776 C C . GLU A 1 102 ? 11.555 -13.047 -12.281 1 94.12 102 GLU A C 1
ATOM 778 O O . GLU A 1 102 ? 12.078 -13.234 -11.18 1 94.12 102 GLU A O 1
ATOM 783 N N . TRP A 1 103 ? 11.18 -14.031 -13.055 1 97.44 103 TRP A N 1
ATOM 784 C CA . TRP A 1 103 ? 11.438 -15.43 -12.734 1 97.44 103 TRP A CA 1
ATOM 785 C C . TRP A 1 103 ? 12.906 -15.781 -12.953 1 97.44 103 TRP A C 1
ATOM 787 O O . TRP A 1 103 ? 13.422 -15.641 -14.062 1 97.44 103 TRP A O 1
ATOM 797 N N . VAL A 1 104 ? 13.586 -16.312 -11.914 1 95.94 104 VAL A N 1
ATOM 798 C CA . VAL A 1 104 ? 15.016 -16.531 -12.07 1 95.94 104 VAL A CA 1
ATOM 799 C C . VAL A 1 104 ? 15.359 -17.984 -11.766 1 95.94 104 VAL A C 1
ATOM 801 O O . VAL A 1 104 ? 16.406 -18.484 -12.164 1 95.94 104 VAL A O 1
ATOM 804 N N . ASP A 1 105 ? 14.555 -18.641 -10.977 1 96.94 105 ASP A N 1
ATOM 805 C CA . ASP A 1 105 ? 14.781 -20.031 -10.617 1 96.94 105 ASP A CA 1
ATOM 806 C C . ASP A 1 105 ? 13.484 -20.703 -10.18 1 96.94 105 ASP A C 1
ATOM 808 O O . ASP A 1 105 ? 12.422 -20.078 -10.18 1 96.94 105 ASP A O 1
ATOM 812 N N . GLY A 1 106 ? 13.555 -21.969 -9.883 1 97.06 106 GLY A N 1
ATOM 813 C CA . GLY A 1 106 ? 12.367 -22.703 -9.492 1 97.06 106 GLY A CA 1
ATOM 814 C C . GLY A 1 106 ? 11.602 -23.266 -10.68 1 97.06 106 GLY A C 1
ATOM 815 O O . GLY A 1 106 ? 11.742 -22.781 -11.805 1 97.06 106 GLY A O 1
ATOM 816 N N . ASP A 1 107 ? 10.852 -24.344 -10.422 1 97 107 ASP A N 1
ATOM 817 C CA . ASP A 1 107 ? 9.992 -24.969 -11.43 1 97 107 ASP A CA 1
ATOM 818 C C . ASP A 1 107 ? 8.516 -24.75 -11.109 1 97 107 ASP A C 1
ATOM 820 O O . ASP A 1 107 ? 8.102 -24.891 -9.961 1 97 107 ASP A O 1
ATOM 824 N N . PRO A 1 108 ? 7.777 -24.344 -12.133 1 97.94 108 PRO A N 1
ATOM 825 C CA . PRO A 1 108 ? 6.344 -24.172 -11.883 1 97.94 108 PRO A CA 1
ATOM 826 C C . PRO A 1 108 ? 5.699 -25.375 -11.211 1 97.94 108 PRO A C 1
ATOM 828 O O . PRO A 1 108 ? 5.688 -26.469 -11.781 1 97.94 108 PRO A O 1
ATOM 831 N N . GLU A 1 109 ? 5.285 -25.172 -10.055 1 97.88 109 GLU A N 1
ATOM 832 C CA . GLU A 1 109 ? 4.641 -26.219 -9.258 1 97.88 109 GLU A CA 1
ATOM 833 C C . GLU A 1 109 ? 3.631 -25.625 -8.281 1 97.88 109 GLU A C 1
ATOM 835 O O . GLU A 1 109 ? 3.965 -24.734 -7.496 1 97.88 109 GLU A O 1
ATOM 840 N N . PRO A 1 110 ? 2.416 -26.078 -8.352 1 97.62 110 PRO A N 1
ATOM 841 C CA . PRO A 1 110 ? 1.436 -25.625 -7.359 1 97.62 110 PRO A CA 1
ATOM 842 C C . PRO A 1 110 ? 1.694 -26.203 -5.969 1 97.62 110 PRO A C 1
ATOM 844 O O . PRO A 1 110 ? 2.453 -27.156 -5.82 1 97.62 110 PRO A O 1
ATOM 847 N N . ASP A 1 111 ? 1.135 -25.531 -4.988 1 95.88 111 ASP A N 1
ATOM 848 C CA . ASP A 1 111 ? 1.352 -26.016 -3.629 1 95.88 111 ASP A CA 1
ATOM 849 C C . ASP A 1 111 ? 0.392 -27.156 -3.295 1 95.88 111 ASP A C 1
ATOM 851 O O . ASP A 1 111 ? 0.52 -27.797 -2.248 1 95.88 111 ASP A O 1
ATOM 855 N N . GLY A 1 112 ? -0.553 -27.5 -4.121 1 94.5 112 GLY A N 1
ATOM 856 C CA . GLY A 1 112 ? -1.464 -28.609 -3.918 1 94.5 112 GLY A CA 1
ATOM 857 C C . GLY A 1 112 ? -2.549 -28.312 -2.898 1 94.5 112 GLY A C 1
ATOM 858 O O . GLY A 1 112 ? -3.406 -29.156 -2.637 1 94.5 112 GLY A O 1
ATOM 859 N N . ASP A 1 113 ? -2.562 -27.25 -2.271 1 94 113 ASP A N 1
ATOM 860 C CA . ASP A 1 113 ? -3.527 -26.812 -1.262 1 94 113 ASP A CA 1
ATOM 861 C C . ASP A 1 113 ? -4.312 -25.594 -1.735 1 94 113 ASP A C 1
ATOM 863 O O . ASP A 1 113 ? -5.465 -25.719 -2.164 1 94 113 ASP A O 1
ATOM 867 N N . GLU A 1 114 ? -3.689 -24.516 -1.909 1 95.38 114 GLU A N 1
ATOM 868 C CA . GLU A 1 114 ? -4.328 -23.297 -2.395 1 95.38 114 GLU A CA 1
ATOM 869 C C . GLU A 1 114 ? -4.398 -23.281 -3.92 1 95.38 114 GLU A C 1
ATOM 871 O O . GLU A 1 114 ? -5.348 -22.734 -4.496 1 95.38 114 GLU A O 1
ATOM 876 N N . THR A 1 115 ? -3.406 -23.844 -4.543 1 98.12 115 THR A N 1
ATOM 877 C CA . THR A 1 115 ? -3.332 -23.875 -6 1 98.12 115 THR A CA 1
ATOM 878 C C . THR A 1 115 ? -3.164 -25.312 -6.496 1 98.12 115 THR A C 1
ATOM 880 O O . THR A 1 115 ? -2.469 -26.109 -5.871 1 98.12 115 THR A O 1
ATOM 883 N N . THR A 1 116 ? -3.746 -25.609 -7.746 1 98 116 THR A N 1
ATOM 884 C CA . THR A 1 116 ? -3.74 -26.969 -8.266 1 98 116 THR A CA 1
ATOM 885 C C . THR A 1 116 ? -2.969 -27.031 -9.578 1 98 116 THR A C 1
ATOM 887 O O . THR A 1 116 ? -2.631 -28.125 -10.047 1 98 116 THR A O 1
ATOM 890 N N . ALA A 1 117 ? -2.715 -25.891 -10.164 1 98.12 117 ALA A N 1
ATOM 891 C CA . ALA A 1 117 ? -1.953 -25.828 -11.406 1 98.12 117 ALA A CA 1
ATOM 892 C C . ALA A 1 117 ? -1.214 -24.5 -11.531 1 98.12 117 ALA A C 1
ATOM 894 O O . ALA A 1 117 ? -1.597 -23.516 -10.914 1 98.12 117 ALA A O 1
ATOM 895 N N . VAL A 1 118 ? -0.158 -24.516 -12.227 1 98.56 118 VAL A N 1
ATOM 896 C CA . VAL A 1 118 ? 0.634 -23.344 -12.609 1 98.56 118 VAL A CA 1
ATOM 897 C C . VAL A 1 118 ? 0.98 -23.422 -14.094 1 98.56 118 VAL A C 1
ATOM 899 O O . VAL A 1 118 ? 1.392 -24.469 -14.586 1 98.56 118 VAL A O 1
ATOM 902 N N . ASP A 1 119 ? 0.757 -22.375 -14.805 1 98.25 119 ASP A N 1
ATOM 903 C CA . ASP A 1 119 ? 1.132 -22.328 -16.219 1 98.25 119 ASP A CA 1
ATOM 904 C C . ASP A 1 119 ? 1.356 -20.891 -16.672 1 98.25 119 ASP A C 1
ATOM 906 O O . ASP A 1 119 ? 1.068 -19.938 -15.938 1 98.25 119 ASP A O 1
ATOM 910 N N . PHE A 1 120 ? 1.954 -20.766 -17.781 1 98.25 120 PHE A N 1
ATOM 911 C CA . PHE A 1 120 ? 2.203 -19.484 -18.406 1 98.25 120 PHE A CA 1
ATOM 912 C C . PHE A 1 120 ? 1.316 -19.297 -19.641 1 98.25 120 PHE A C 1
ATOM 914 O O . PHE A 1 120 ? 1.123 -20.234 -20.406 1 98.25 120 PHE A O 1
ATOM 921 N N . PHE A 1 121 ? 0.777 -18.094 -19.75 1 98.06 121 PHE A N 1
ATOM 922 C CA . PHE A 1 121 ? -0.137 -17.797 -20.844 1 98.06 121 PHE A CA 1
ATOM 923 C C . PHE A 1 121 ? 0.266 -16.5 -21.531 1 98.06 121 PHE A C 1
ATOM 925 O O . PHE A 1 121 ? 0.784 -15.578 -20.906 1 98.06 121 PHE A O 1
ATOM 932 N N . ALA A 1 122 ? -0.037 -16.484 -22.859 1 97.38 122 ALA A N 1
ATOM 933 C CA . ALA A 1 122 ? 0.145 -15.227 -23.562 1 97.38 122 ALA A CA 1
ATOM 934 C C . ALA A 1 122 ? -0.768 -14.141 -23 1 97.38 122 ALA A C 1
ATOM 936 O O . ALA A 1 122 ? -1.925 -14.406 -22.672 1 97.38 122 ALA A O 1
ATOM 937 N N . VAL A 1 123 ? -0.221 -12.961 -22.891 1 96 123 VAL A N 1
ATOM 938 C CA . VAL A 1 123 ? -0.992 -11.844 -22.359 1 96 123 VAL A CA 1
ATOM 939 C C . VAL A 1 123 ? -2.285 -11.672 -23.156 1 96 123 VAL A C 1
ATOM 941 O O . VAL A 1 123 ? -2.256 -11.586 -24.375 1 96 123 VAL A O 1
ATOM 944 N N . GLY A 1 124 ? -3.389 -11.68 -22.453 1 95 124 GLY A N 1
ATOM 945 C CA . GLY A 1 124 ? -4.68 -11.516 -23.094 1 95 124 GLY A CA 1
ATOM 946 C C . GLY A 1 124 ? -5.305 -12.82 -23.531 1 95 124 GLY A C 1
ATOM 947 O O . GLY A 1 124 ? -6.484 -12.867 -23.891 1 95 124 GLY A O 1
ATOM 948 N N . ASP A 1 125 ? -4.57 -13.914 -23.578 1 96.19 125 ASP A N 1
ATOM 949 C CA . ASP A 1 125 ? -5.055 -15.242 -23.938 1 96.19 125 ASP A CA 1
ATOM 950 C C . ASP A 1 125 ? -5.098 -16.172 -22.734 1 96.19 125 ASP A C 1
ATOM 952 O O . ASP A 1 125 ? -4.285 -17.078 -22.609 1 96.19 125 ASP A O 1
ATOM 956 N N . TYR A 1 126 ? -6.055 -15.938 -21.922 1 96.25 126 TYR A N 1
ATOM 957 C CA . TYR A 1 126 ? -6.191 -16.672 -20.672 1 96.25 126 TYR A CA 1
ATOM 958 C C . TYR A 1 126 ? -7.316 -17.688 -20.75 1 96.25 126 TYR A C 1
ATOM 960 O O . TYR A 1 126 ? -8.258 -17.531 -21.531 1 96.25 126 TYR A O 1
ATOM 968 N N . PRO A 1 127 ? -7.219 -18.734 -19.969 1 96.44 127 PRO A N 1
ATOM 969 C CA . PRO A 1 127 ? -8.25 -19.781 -20.016 1 96.44 127 PRO A CA 1
ATOM 970 C C . PRO A 1 127 ? -9.594 -19.297 -19.484 1 96.44 127 PRO A C 1
ATOM 972 O O . PRO A 1 127 ? -10.625 -19.922 -19.734 1 96.44 127 PRO A O 1
ATOM 975 N N . ASN A 1 128 ? -9.609 -18.25 -18.625 1 96.38 128 ASN A N 1
ATOM 976 C CA . ASN A 1 128 ? -10.82 -17.578 -18.156 1 96.38 128 ASN A CA 1
ATOM 977 C C . ASN A 1 128 ? -10.625 -16.062 -18.109 1 96.38 128 ASN A C 1
ATOM 979 O O . ASN A 1 128 ? -9.508 -15.562 -18.25 1 96.38 128 ASN A O 1
ATOM 983 N N . ASP A 1 129 ? -11.828 -15.406 -17.859 1 91.75 129 ASP A N 1
ATOM 984 C CA . ASP A 1 129 ? -11.789 -13.961 -17.703 1 91.75 129 ASP A CA 1
ATOM 985 C C . ASP A 1 129 ? -11.047 -13.57 -16.422 1 91.75 129 ASP A C 1
ATOM 987 O O . ASP A 1 129 ? -11.383 -14.055 -15.336 1 91.75 129 ASP A O 1
ATOM 991 N N . LEU A 1 130 ? -10.008 -12.688 -16.516 1 92.06 130 LEU A N 1
ATOM 992 C CA . LEU A 1 130 ? -9.203 -12.281 -15.367 1 92.06 130 LEU A CA 1
ATOM 993 C C . LEU A 1 130 ? -9.672 -10.93 -14.828 1 92.06 130 LEU A C 1
ATOM 995 O O . LEU A 1 130 ? -9.039 -10.359 -13.938 1 92.06 130 LEU A O 1
ATOM 999 N N . GLU A 1 131 ? -10.672 -10.406 -15.281 1 83.5 131 GLU A N 1
ATOM 1000 C CA . GLU A 1 131 ? -11.109 -9.094 -14.82 1 83.5 131 GLU A CA 1
ATOM 1001 C C . GLU A 1 131 ? -11.32 -9.078 -13.312 1 83.5 131 GLU A C 1
ATOM 1003 O O . GLU A 1 131 ? -11.945 -9.992 -12.758 1 83.5 131 GLU A O 1
ATOM 1008 N N . PRO A 1 132 ? -10.75 -8.094 -12.703 1 86.31 132 PRO A N 1
ATOM 1009 C CA . PRO A 1 132 ? -10.055 -6.914 -13.219 1 86.31 132 PRO A CA 1
ATOM 1010 C C . PRO A 1 132 ? -8.539 -7.113 -13.312 1 86.31 132 PRO A C 1
ATOM 1012 O O . PRO A 1 132 ? -7.809 -6.176 -13.633 1 86.31 132 PRO A O 1
ATOM 1015 N N . SER A 1 133 ? -8.062 -8.25 -13.031 1 91.81 133 SER A N 1
ATOM 1016 C CA . SER A 1 133 ? -6.629 -8.5 -12.93 1 91.81 133 SER A CA 1
ATOM 1017 C C . SER A 1 133 ? -5.938 -8.32 -14.273 1 91.81 133 SER A C 1
ATOM 1019 O O . SER A 1 133 ? -4.746 -8 -14.328 1 91.81 133 SER A O 1
ATOM 1021 N N . ASP A 1 134 ? -6.691 -8.469 -15.336 1 92.75 134 ASP A N 1
ATOM 1022 C CA . ASP A 1 134 ? -6.082 -8.242 -16.641 1 92.75 134 ASP A CA 1
ATOM 1023 C C . ASP A 1 134 ? -5.598 -6.805 -16.781 1 92.75 134 ASP A C 1
ATOM 1025 O O . ASP A 1 134 ? -4.582 -6.547 -17.438 1 92.75 134 ASP A O 1
ATOM 1029 N N . ASP A 1 135 ? -6.305 -5.871 -16.203 1 93.38 135 ASP A N 1
ATOM 1030 C CA . ASP A 1 135 ? -5.82 -4.492 -16.188 1 93.38 135 ASP A CA 1
ATOM 1031 C C . ASP A 1 135 ? -4.504 -4.379 -15.422 1 93.38 135 ASP A C 1
ATOM 1033 O O . ASP A 1 135 ? -3.621 -3.609 -15.805 1 93.38 135 ASP A O 1
ATOM 1037 N N . TRP A 1 136 ? -4.391 -5.133 -14.352 1 96.69 136 TRP A N 1
ATOM 1038 C CA . TRP A 1 136 ? -3.162 -5.121 -13.562 1 96.69 136 TRP A CA 1
ATOM 1039 C C . TRP A 1 136 ? -1.98 -5.625 -14.383 1 96.69 136 TRP A C 1
ATOM 1041 O O . TRP A 1 136 ? -0.88 -5.07 -14.305 1 96.69 136 TRP A O 1
ATOM 1051 N N . VAL A 1 137 ? -2.244 -6.645 -15.188 1 97.44 137 VAL A N 1
ATOM 1052 C CA . VAL A 1 137 ? -1.211 -7.191 -16.062 1 97.44 137 VAL A CA 1
ATOM 1053 C C . VAL A 1 137 ? -0.78 -6.133 -17.078 1 97.44 137 VAL A C 1
ATOM 1055 O O . VAL A 1 137 ? 0.416 -5.902 -17.266 1 97.44 137 VAL A O 1
ATOM 1058 N N . VAL A 1 138 ? -1.758 -5.453 -17.641 1 95.25 138 VAL A N 1
ATOM 1059 C CA . VAL A 1 138 ? -1.473 -4.445 -18.656 1 95.25 138 VAL A CA 1
ATOM 1060 C C . VAL A 1 138 ? -0.665 -3.303 -18.047 1 95.25 138 VAL A C 1
ATOM 1062 O O . VAL A 1 138 ? 0.333 -2.861 -18.609 1 95.25 138 VAL A O 1
ATOM 1065 N N . HIS A 1 139 ? -1.035 -2.889 -16.906 1 95.44 139 HIS A N 1
ATOM 1066 C CA . HIS A 1 139 ? -0.304 -1.824 -16.219 1 95.44 139 HIS A CA 1
ATOM 1067 C C . HIS A 1 139 ? 1.127 -2.25 -15.914 1 95.44 139 HIS A C 1
ATOM 1069 O O . HIS A 1 139 ? 2.059 -1.454 -16.047 1 95.44 139 HIS A O 1
ATOM 1075 N N . ALA A 1 140 ? 1.279 -3.457 -15.508 1 96.19 140 ALA A N 1
ATOM 1076 C CA . ALA A 1 140 ? 2.6 -3.979 -15.164 1 96.19 140 ALA A CA 1
ATOM 1077 C C . ALA A 1 140 ? 3.508 -4.016 -16.391 1 96.19 140 ALA A C 1
ATOM 1079 O O . ALA A 1 140 ? 4.727 -3.861 -16.281 1 96.19 140 ALA A O 1
ATOM 1080 N N . LEU A 1 141 ? 2.908 -4.172 -17.531 1 94.56 141 LEU A N 1
ATOM 1081 C CA . LEU A 1 141 ? 3.682 -4.316 -18.766 1 94.56 141 LEU A CA 1
ATOM 1082 C C . LEU A 1 141 ? 3.963 -2.955 -19.391 1 94.56 141 LEU A C 1
ATOM 1084 O O . LEU A 1 141 ? 4.918 -2.807 -20.156 1 94.56 141 LEU A O 1
ATOM 1088 N N . ASP A 1 142 ? 3.105 -1.99 -19.141 1 89.31 142 ASP A N 1
ATOM 1089 C CA . ASP A 1 142 ? 3.246 -0.66 -19.719 1 89.31 142 ASP A CA 1
ATOM 1090 C C . ASP A 1 142 ? 4.48 0.052 -19.172 1 89.31 142 ASP A C 1
ATOM 1092 O O . ASP A 1 142 ? 5.133 0.813 -19.891 1 89.31 142 ASP A O 1
ATOM 1096 N N . GLY A 1 143 ? 4.859 -0.148 -18.047 1 76.94 143 GLY A N 1
ATOM 1097 C CA . GLY A 1 143 ? 6.082 0.396 -17.484 1 76.94 143 GLY A CA 1
ATOM 1098 C C . GLY A 1 143 ? 5.984 1.875 -17.156 1 76.94 143 GLY A C 1
ATOM 1099 O O . GLY A 1 143 ? 6.984 2.514 -16.828 1 76.94 143 GLY A O 1
ATOM 1100 N N . ASP A 1 144 ? 4.875 2.504 -17.344 1 77.5 144 ASP A N 1
ATOM 1101 C 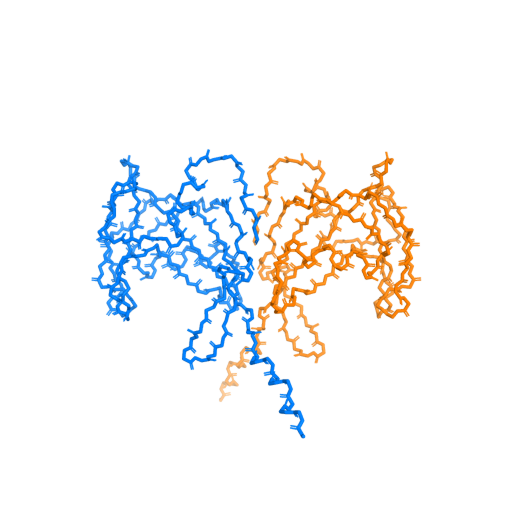CA . ASP A 1 144 ? 4.719 3.947 -17.203 1 77.5 144 ASP A CA 1
ATOM 1102 C C . ASP A 1 144 ? 4.391 4.32 -15.758 1 77.5 144 ASP A C 1
ATOM 1104 O O . ASP A 1 144 ? 3.539 5.172 -15.508 1 77.5 144 ASP A O 1
ATOM 1108 N N . GLY A 1 145 ? 5.152 3.801 -14.852 1 88.69 145 GLY A N 1
ATOM 1109 C CA . GLY A 1 145 ? 4.957 4.273 -13.484 1 88.69 145 GLY A CA 1
ATOM 1110 C C . GLY A 1 145 ? 4.062 3.369 -12.664 1 88.69 145 GLY A C 1
ATOM 1111 O O . GLY A 1 145 ? 3.924 2.182 -12.961 1 88.69 145 GLY A O 1
ATOM 1112 N N . VAL A 1 146 ? 3.541 3.879 -11.5 1 96.12 146 VAL A N 1
ATOM 1113 C CA . VAL A 1 146 ? 2.732 3.104 -10.562 1 96.12 146 VAL A CA 1
ATOM 1114 C C . VAL A 1 146 ? 1.292 3.609 -10.586 1 96.12 146 VAL A C 1
ATOM 1116 O O . VAL A 1 146 ? 1.038 4.789 -10.328 1 96.12 146 VAL A O 1
ATOM 1119 N N . GLU A 1 147 ? 0.353 2.785 -10.977 1 96.06 147 GLU A N 1
ATOM 1120 C CA . GLU A 1 147 ? -1.064 3.131 -10.922 1 96.06 147 GLU A CA 1
ATOM 1121 C C . GLU A 1 147 ? -1.594 3.092 -9.492 1 96.06 147 GLU A C 1
ATOM 1123 O O . GLU A 1 147 ? -1.294 2.162 -8.742 1 96.06 147 GLU A O 1
ATOM 1128 N N . VAL A 1 148 ? -2.332 4.121 -9.102 1 97.12 148 VAL A N 1
ATOM 1129 C CA . VAL A 1 148 ? -2.891 4.172 -7.754 1 97.12 148 VAL A CA 1
ATOM 1130 C C . VAL A 1 148 ? -4.391 4.441 -7.828 1 97.12 148 VAL A C 1
ATOM 1132 O O . VAL A 1 148 ? -4.824 5.43 -8.422 1 97.12 148 VAL A O 1
ATOM 1135 N N . THR A 1 149 ? -5.168 3.549 -7.258 1 95.25 149 THR A N 1
ATOM 1136 C CA . THR A 1 149 ? -6.609 3.768 -7.207 1 95.25 149 THR A CA 1
ATOM 1137 C C . THR A 1 149 ? -7.141 3.551 -5.793 1 95.25 149 THR A C 1
ATOM 1139 O O . THR A 1 149 ? -6.574 2.77 -5.023 1 95.25 149 THR A O 1
ATOM 1142 N N . MET B 1 1 ? 13.773 -26.312 33.094 1 28.83 1 MET B N 1
ATOM 1143 C CA . MET B 1 1 ? 12.445 -25.969 32.562 1 28.83 1 MET B CA 1
ATOM 1144 C C . MET B 1 1 ? 12.508 -24.703 31.719 1 28.83 1 MET B C 1
ATOM 1146 O O . MET B 1 1 ? 12.859 -23.625 32.219 1 28.83 1 MET B O 1
ATOM 1150 N N . THR B 1 2 ? 12.93 -24.766 30.438 1 33.72 2 THR B N 1
ATOM 1151 C CA . THR B 1 2 ? 13.195 -23.672 29.484 1 33.72 2 THR B CA 1
ATOM 1152 C C . THR B 1 2 ? 11.969 -22.781 29.344 1 33.72 2 THR B C 1
ATOM 1154 O O . THR B 1 2 ? 10.836 -23.266 29.281 1 33.72 2 THR B O 1
ATOM 1157 N N . THR B 1 3 ? 11.891 -21.594 29.953 1 38.88 3 THR B N 1
ATOM 1158 C CA . THR B 1 3 ? 10.812 -20.609 29.797 1 38.88 3 THR B CA 1
ATOM 1159 C C . THR B 1 3 ? 10.258 -20.641 28.375 1 38.88 3 THR B C 1
ATOM 1161 O O . THR B 1 3 ? 11.016 -20.531 27.406 1 38.88 3 THR B O 1
ATOM 1164 N N . PRO B 1 4 ? 9.055 -21.266 28.094 1 39.44 4 PRO B N 1
ATOM 1165 C CA . PRO B 1 4 ? 8.531 -21.266 26.719 1 39.44 4 PRO B CA 1
ATOM 1166 C C . PRO B 1 4 ? 8.883 -20 25.953 1 39.44 4 PRO B C 1
ATOM 1168 O O . PRO B 1 4 ? 9.133 -18.953 26.562 1 39.44 4 PRO B O 1
ATOM 1171 N N . THR B 1 5 ? 9.602 -20 24.906 1 40.72 5 THR B N 1
ATOM 1172 C CA . THR B 1 5 ? 9.867 -18.938 23.938 1 40.72 5 THR B CA 1
ATOM 1173 C C . THR B 1 5 ? 8.641 -18.031 23.797 1 40.72 5 THR B C 1
ATOM 1175 O O . THR B 1 5 ? 7.543 -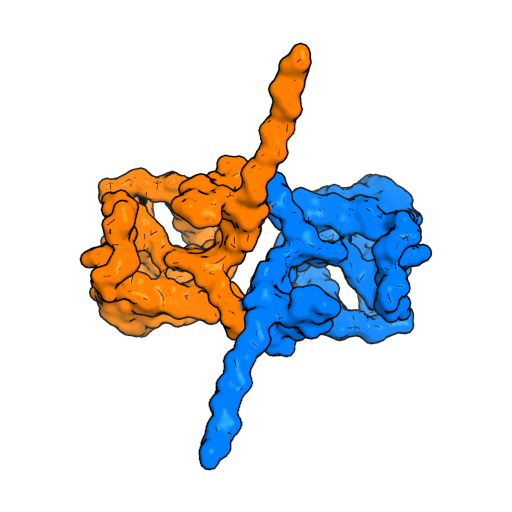18.5 23.5 1 40.72 5 THR B O 1
ATOM 1178 N N . GLY B 1 6 ? 8.414 -16.953 24.531 1 41.25 6 GLY B N 1
ATOM 1179 C CA . GLY B 1 6 ? 7.371 -15.945 24.688 1 41.25 6 GLY B CA 1
ATOM 1180 C C . GLY B 1 6 ? 6.574 -15.727 23.406 1 41.25 6 GLY B C 1
ATOM 1181 O O . GLY B 1 6 ? 7.145 -15.625 22.328 1 41.25 6 GLY B O 1
ATOM 1182 N N . ALA B 1 7 ? 5.379 -16.312 23.172 1 48.44 7 ALA B N 1
ATOM 1183 C CA . ALA B 1 7 ? 4.441 -16.094 22.078 1 48.44 7 ALA B CA 1
ATOM 1184 C C . ALA B 1 7 ? 4.535 -14.68 21.531 1 48.44 7 ALA B C 1
ATOM 1186 O O . ALA B 1 7 ? 4.484 -13.711 22.297 1 48.44 7 ALA B O 1
ATOM 1187 N N . SER B 1 8 ? 5.367 -14.398 20.531 1 62.66 8 SER B N 1
ATOM 1188 C CA . SER B 1 8 ? 5.555 -13.078 19.938 1 62.66 8 SER B CA 1
ATOM 1189 C C . SER B 1 8 ? 4.25 -12.281 19.938 1 62.66 8 SER B C 1
ATOM 1191 O O . SER B 1 8 ? 3.17 -12.852 19.797 1 62.66 8 SER B O 1
ATOM 1193 N N . GLN B 1 9 ? 4.047 -11.234 20.766 1 73.81 9 GLN B N 1
ATOM 1194 C CA . GLN B 1 9 ? 2.898 -10.336 20.844 1 73.81 9 GLN B CA 1
ATOM 1195 C C . GLN B 1 9 ? 2.283 -10.117 19.469 1 73.81 9 GLN B C 1
ATOM 1197 O O . GLN B 1 9 ? 2.996 -10.078 18.453 1 73.81 9 GLN B O 1
ATOM 1202 N N . PRO B 1 10 ? 0.945 -10.281 19.469 1 88.75 10 PRO B N 1
ATOM 1203 C CA . PRO B 1 10 ? 0.264 -10.07 18.188 1 88.75 10 PRO B CA 1
ATOM 1204 C C . PRO B 1 10 ? 0.684 -8.766 17.516 1 88.75 10 PRO B C 1
ATOM 1206 O O . PRO B 1 10 ? 0.975 -7.777 18.188 1 88.75 10 PRO B O 1
ATOM 1209 N N . LEU B 1 11 ? 1.033 -8.758 16.281 1 96.38 11 LEU B N 1
ATOM 1210 C CA . LEU B 1 11 ? 1.396 -7.629 15.43 1 96.38 11 LEU B CA 1
ATOM 1211 C C . LEU B 1 11 ? 0.309 -7.352 14.398 1 96.38 11 LEU B C 1
ATOM 1213 O O . LEU B 1 11 ? -0.005 -8.219 13.578 1 96.38 11 LEU B O 1
ATOM 1217 N N . ASP B 1 12 ? -0.287 -6.18 14.523 1 96.56 12 ASP B N 1
ATOM 1218 C CA . ASP B 1 12 ? -1.359 -5.793 13.617 1 96.56 12 ASP B CA 1
ATOM 1219 C C . ASP B 1 12 ? -0.813 -5 12.43 1 96.56 12 ASP B C 1
ATOM 1221 O O . ASP B 1 12 ? 0.04 -4.129 12.594 1 96.56 12 ASP B O 1
ATOM 1225 N N . LEU B 1 13 ? -1.233 -5.312 11.234 1 98.12 13 LEU B N 1
ATOM 1226 C CA . LEU B 1 13 ? -0.932 -4.504 10.055 1 98.12 13 LEU B CA 1
ATOM 1227 C C . LEU B 1 13 ? -1.91 -3.34 9.93 1 98.12 13 LEU B C 1
ATOM 1229 O O . LEU B 1 13 ? -3.125 -3.533 10.016 1 98.12 13 LEU B O 1
ATOM 1233 N N . VAL B 1 14 ? -1.377 -2.172 9.719 1 98.31 14 VAL B N 1
ATOM 1234 C CA . VAL B 1 14 ? -2.223 -0.984 9.688 1 98.31 14 VAL B CA 1
ATOM 1235 C C . VAL B 1 14 ? -1.904 -0.158 8.438 1 98.31 14 VAL B C 1
ATOM 1237 O O . VAL B 1 14 ? -0.877 0.522 8.383 1 98.31 14 VAL B O 1
ATOM 1240 N N . PRO B 1 15 ? -2.742 -0.198 7.406 1 98.81 15 PRO B N 1
ATOM 1241 C CA . PRO B 1 15 ? -2.557 0.724 6.281 1 98.81 15 PRO B CA 1
ATOM 1242 C C . PRO B 1 15 ? -2.607 2.189 6.707 1 98.81 15 PRO B C 1
ATOM 1244 O O . PRO B 1 15 ? -3.492 2.584 7.473 1 98.81 15 PRO B O 1
ATOM 1247 N N . ALA B 1 16 ? -1.619 2.936 6.199 1 98.75 16 ALA B N 1
ATOM 1248 C CA . ALA B 1 16 ? -1.503 4.344 6.57 1 98.75 16 ALA B CA 1
ATOM 1249 C C . ALA B 1 16 ? -1.095 5.195 5.371 1 98.75 16 ALA B C 1
ATOM 1251 O O . ALA B 1 16 ? -0.626 4.668 4.359 1 98.75 16 ALA B O 1
ATOM 1252 N N . VAL B 1 17 ? -1.343 6.477 5.473 1 98.88 17 VAL B N 1
ATOM 1253 C CA . VAL B 1 17 ? -0.957 7.438 4.445 1 98.88 17 VAL B CA 1
ATOM 1254 C C . VAL B 1 17 ? -0.188 8.594 5.082 1 98.88 17 VAL B C 1
ATOM 1256 O O . VAL B 1 17 ? -0.399 8.922 6.254 1 98.88 17 VAL B O 1
ATOM 1259 N N . VAL B 1 18 ? 0.705 9.133 4.355 1 98.75 18 VAL B N 1
ATOM 1260 C CA . VAL B 1 18 ? 1.521 10.281 4.73 1 98.75 18 VAL B CA 1
ATOM 1261 C C . VAL B 1 18 ? 1.535 11.297 3.592 1 98.75 18 VAL B C 1
ATOM 1263 O O . VAL B 1 18 ? 1.66 10.93 2.422 1 98.75 18 VAL B O 1
ATOM 1266 N N . ALA B 1 19 ? 1.43 12.523 3.91 1 98.75 19 ALA B N 1
ATOM 1267 C CA . ALA B 1 19 ? 1.399 13.562 2.885 1 98.75 19 ALA B CA 1
ATOM 1268 C C . ALA B 1 19 ? 2.633 14.461 2.975 1 98.75 19 ALA B C 1
ATOM 1270 O O . ALA B 1 19 ? 2.955 14.977 4.047 1 98.75 19 ALA B O 1
ATOM 1271 N N . VAL B 1 20 ? 3.301 14.578 1.926 1 98.5 20 VAL B N 1
ATOM 1272 C CA . VAL B 1 20 ? 4.273 15.648 1.721 1 98.5 20 VAL B CA 1
ATOM 1273 C C . VAL B 1 20 ? 3.635 16.781 0.923 1 98.5 20 VAL B C 1
ATOM 1275 O O . VAL B 1 20 ? 3.475 16.688 -0.295 1 98.5 20 VAL B O 1
ATOM 1278 N N . VAL B 1 21 ? 3.232 17.781 1.593 1 98.5 21 VAL B N 1
ATOM 1279 C CA . VAL B 1 21 ? 2.562 18.922 0.973 1 98.5 21 VAL B CA 1
ATOM 1280 C C . VAL B 1 21 ? 3.537 20.094 0.853 1 98.5 21 VAL B C 1
ATOM 1282 O O . VAL B 1 21 ? 4.141 20.5 1.844 1 98.5 21 VAL B O 1
ATOM 1285 N N . LEU B 1 22 ? 3.654 20.562 -0.283 1 94.5 22 LEU B N 1
ATOM 1286 C CA . LEU B 1 22 ? 4.547 21.688 -0.522 1 94.5 22 LEU B CA 1
ATOM 1287 C C . LEU B 1 22 ? 3.75 22.969 -0.801 1 94.5 22 LEU B C 1
ATOM 1289 O O . LEU B 1 22 ? 2.686 22.906 -1.423 1 94.5 22 LEU B O 1
ATOM 1293 N N . ASP B 1 23 ? 4.266 24.094 -0.332 1 94 23 ASP B N 1
ATOM 1294 C CA . ASP B 1 23 ? 3.672 25.375 -0.728 1 94 23 ASP B CA 1
ATOM 1295 C C . ASP B 1 23 ? 4.363 25.938 -1.967 1 94 23 ASP B C 1
ATOM 1297 O O . ASP B 1 23 ? 5.18 25.266 -2.592 1 94 23 ASP B O 1
ATOM 1301 N N . GLY B 1 24 ? 3.922 27.109 -2.373 1 91.75 24 GLY B N 1
ATOM 1302 C CA . GLY B 1 24 ? 4.422 27.734 -3.592 1 91.75 24 GLY B CA 1
ATOM 1303 C C . GLY B 1 24 ? 5.902 28.062 -3.531 1 91.75 24 GLY B C 1
ATOM 1304 O O . GLY B 1 24 ? 6.531 28.297 -4.562 1 91.75 24 GLY B O 1
ATOM 1305 N N . GLU B 1 25 ? 6.531 28.047 -2.342 1 94.06 25 GLU B N 1
ATOM 1306 C CA . GLU B 1 25 ? 7.945 28.359 -2.158 1 94.06 25 GLU B CA 1
ATOM 1307 C C . GLU B 1 25 ? 8.773 27.094 -1.968 1 94.06 25 GLU B C 1
ATOM 1309 O O . GLU B 1 25 ? 9.977 27.172 -1.688 1 94.06 25 GLU B O 1
ATOM 1314 N N . GLY B 1 26 ? 8.141 25.922 -2.062 1 92.5 26 GLY B N 1
ATOM 1315 C CA . GLY B 1 26 ? 8.852 24.672 -1.913 1 92.5 26 GLY B CA 1
ATOM 1316 C C . GLY B 1 26 ? 9.047 24.25 -0.466 1 92.5 26 GLY B C 1
ATOM 1317 O O . GLY B 1 26 ? 9.797 23.328 -0.173 1 92.5 26 GLY B O 1
ATOM 1318 N N . ARG B 1 27 ? 8.406 24.922 0.454 1 96.56 27 ARG B N 1
ATOM 1319 C CA . ARG B 1 27 ? 8.461 24.531 1.857 1 96.56 27 ARG B CA 1
ATOM 1320 C C . ARG B 1 27 ? 7.5 23.391 2.146 1 96.56 27 ARG B C 1
ATOM 1322 O O . ARG B 1 27 ? 6.469 23.25 1.481 1 96.56 27 ARG B O 1
ATOM 1329 N N . VAL B 1 28 ? 7.84 22.562 3.145 1 98 28 VAL B N 1
ATOM 1330 C CA . VAL B 1 28 ? 7.062 21.359 3.457 1 98 28 VAL B CA 1
ATOM 1331 C C . VAL B 1 28 ? 6.145 21.641 4.648 1 98 28 VAL B C 1
ATOM 1333 O O . VAL B 1 28 ? 6.566 22.25 5.633 1 98 28 VAL B O 1
ATOM 1336 N N . CYS B 1 29 ? 4.906 21.234 4.516 1 98.62 29 CYS B N 1
ATOM 1337 C CA . CYS B 1 29 ? 3.928 21.375 5.586 1 98.62 29 CYS B CA 1
ATOM 1338 C C . CYS B 1 29 ? 4.176 20.375 6.699 1 98.62 29 CYS B C 1
ATOM 1340 O O . CYS B 1 29 ? 4.238 19.172 6.445 1 98.62 29 CYS B O 1
ATOM 1342 N N . LEU B 1 30 ? 4.355 20.828 7.898 1 98.69 30 LEU B N 1
ATOM 1343 C CA . LEU B 1 30 ? 4.375 19.984 9.086 1 98.69 30 LEU B CA 1
ATOM 1344 C C . LEU B 1 30 ? 3.256 20.375 10.047 1 98.69 30 LEU B C 1
ATOM 1346 O O . LEU B 1 30 ? 2.77 21.5 10.023 1 98.69 30 LEU B O 1
ATOM 1350 N N . VAL B 1 31 ? 2.824 19.406 10.789 1 98.69 31 VAL B N 1
ATOM 1351 C CA . VAL B 1 31 ? 1.853 19.625 11.859 1 98.69 31 VAL B CA 1
ATOM 1352 C C . VAL B 1 31 ? 2.463 19.234 13.195 1 98.69 31 VAL B C 1
ATOM 1354 O O . VAL B 1 31 ? 3.336 18.359 13.258 1 98.69 31 VAL B O 1
ATOM 1357 N N . ARG B 1 32 ? 2.018 19.891 14.203 1 98.19 32 ARG B N 1
ATOM 1358 C CA . ARG B 1 32 ? 2.479 19.531 15.539 1 98.19 32 ARG B CA 1
ATOM 1359 C C . ARG B 1 32 ? 1.518 18.547 16.203 1 98.19 32 ARG B C 1
ATOM 1361 O O . ARG B 1 32 ? 0.356 18.875 16.453 1 98.19 32 ARG B O 1
ATOM 1368 N N . ASP B 1 33 ? 2.037 17.328 16.469 1 95.81 33 ASP B N 1
ATOM 1369 C CA . ASP B 1 33 ? 1.259 16.266 17.109 1 95.81 33 ASP B CA 1
ATOM 1370 C C . ASP B 1 33 ? 0.999 16.594 18.578 1 95.81 33 ASP B C 1
ATOM 1372 O O . ASP B 1 33 ? 1.938 16.812 19.344 1 95.81 33 ASP B O 1
ATOM 1376 N N . GLU B 1 34 ? -0.26 16.578 18.969 1 93.31 34 GLU B N 1
ATOM 1377 C CA . GLU B 1 34 ? -0.635 16.969 20.328 1 93.31 34 GLU B CA 1
ATOM 1378 C C . GLU B 1 34 ? -0.103 15.977 21.359 1 93.31 34 GLU B C 1
ATOM 1380 O O . GLU B 1 34 ? 0.423 16.375 22.406 1 93.31 34 GLU B O 1
ATOM 1385 N N . LYS B 1 35 ? -0.225 14.711 21.094 1 90 35 LYS B N 1
ATOM 1386 C CA . LYS B 1 35 ? 0.154 13.688 22.062 1 90 35 LYS B CA 1
ATOM 1387 C C . LYS B 1 35 ? 1.671 13.602 22.203 1 90 35 LYS B C 1
ATOM 1389 O O . LYS B 1 35 ? 2.191 13.492 23.312 1 90 35 LYS B O 1
ATOM 1394 N N . ARG B 1 36 ? 2.367 13.766 21.109 1 90.38 36 ARG B N 1
ATOM 1395 C CA . ARG B 1 36 ? 3.814 13.578 21.125 1 90.38 36 ARG B CA 1
ATOM 1396 C C . ARG B 1 36 ? 4.543 14.914 21.219 1 90.38 36 ARG B C 1
ATOM 1398 O O . ARG B 1 36 ? 5.754 14.953 21.438 1 90.38 36 ARG B O 1
ATOM 1405 N N . ASP B 1 37 ? 3.926 15.906 21.016 1 92.94 37 ASP B N 1
ATOM 1406 C CA . ASP B 1 37 ? 4.469 17.25 21.047 1 92.94 37 ASP B CA 1
ATOM 1407 C C . ASP B 1 37 ? 5.68 17.391 20.125 1 92.94 37 ASP B C 1
ATOM 1409 O O . ASP B 1 37 ? 6.742 17.844 20.547 1 92.94 37 ASP B O 1
ATOM 1413 N N . ARG B 1 38 ? 5.551 16.984 18.953 1 96.56 38 ARG B N 1
ATOM 1414 C CA . ARG B 1 38 ? 6.586 17.062 17.922 1 96.56 38 ARG B CA 1
ATOM 1415 C C . ARG B 1 38 ? 5.977 17.359 16.562 1 96.56 38 ARG B C 1
ATOM 1417 O O . ARG B 1 38 ? 4.805 17.062 16.312 1 96.56 38 ARG B O 1
ATOM 1424 N N . TRP B 1 39 ? 6.859 17.984 15.75 1 97.94 39 TRP B N 1
ATOM 1425 C CA . TRP B 1 39 ? 6.457 18.25 14.375 1 97.94 39 TRP B CA 1
ATOM 1426 C C . TRP B 1 39 ? 6.609 17 13.508 1 97.94 39 TRP B C 1
ATOM 1428 O O . TRP B 1 39 ? 7.609 16.297 13.609 1 97.94 39 TRP B O 1
ATOM 1438 N N . THR B 1 40 ? 5.598 16.703 12.758 1 97.94 40 THR B N 1
ATOM 1439 C CA . THR B 1 40 ? 5.594 15.562 11.852 1 97.94 40 THR B CA 1
ATOM 1440 C C . THR B 1 40 ? 4.848 15.891 10.562 1 97.94 40 THR B C 1
ATOM 1442 O O . THR B 1 40 ? 4.242 16.969 10.445 1 97.94 40 THR B O 1
ATOM 1445 N N . LEU B 1 41 ? 4.977 15.078 9.617 1 98.5 41 LEU B N 1
ATOM 1446 C CA . LEU B 1 41 ? 4.148 15.195 8.414 1 98.5 41 LEU B CA 1
ATOM 1447 C C . LEU B 1 41 ? 2.689 14.883 8.734 1 98.5 41 LEU B C 1
ATOM 1449 O O . LEU B 1 41 ? 2.4 14.086 9.633 1 98.5 41 LEU B O 1
ATOM 1453 N N . PRO B 1 42 ? 1.718 15.547 8.016 1 98.44 42 PRO B N 1
ATOM 1454 C CA . PRO B 1 42 ? 0.344 15.047 8.109 1 98.44 42 PRO B CA 1
ATOM 1455 C C . PRO B 1 42 ? 0.223 13.57 7.723 1 98.44 42 PRO B C 1
ATOM 1457 O O . PRO B 1 42 ? 0.708 13.164 6.664 1 98.44 42 PRO B O 1
ATOM 1460 N N . MET B 1 43 ? -0.385 12.773 8.562 1 98.19 43 MET B N 1
ATOM 1461 C CA . MET B 1 43 ? -0.496 11.344 8.297 1 98.19 43 MET B CA 1
ATOM 1462 C C . MET B 1 43 ? -1.616 10.727 9.125 1 98.19 43 MET B C 1
ATOM 1464 O O . MET B 1 43 ? -2.102 11.336 10.078 1 98.19 43 MET B O 1
ATOM 1468 N N . GLY B 1 44 ? -2.016 9.539 8.758 1 97.81 44 GLY B N 1
ATOM 1469 C CA . GLY B 1 44 ? -3.021 8.805 9.508 1 97.81 44 GLY B CA 1
ATOM 1470 C C . GLY B 1 44 ? -3.352 7.453 8.906 1 97.81 44 GLY B C 1
ATOM 1471 O O . GLY B 1 44 ? -2.736 7.039 7.922 1 97.81 44 GLY B O 1
ATOM 1472 N N . ARG B 1 45 ? -4.258 6.836 9.508 1 98.12 45 ARG B N 1
ATOM 1473 C CA . ARG B 1 45 ? -4.672 5.508 9.055 1 98.12 45 ARG B CA 1
ATOM 1474 C C . ARG B 1 45 ? -5.652 5.609 7.891 1 98.12 45 ARG B C 1
ATOM 1476 O O . ARG B 1 45 ? -6.355 6.609 7.75 1 98.12 45 ARG B O 1
ATOM 1483 N N . VAL B 1 46 ? -5.633 4.598 7.031 1 98.75 46 VAL B N 1
ATOM 1484 C CA . VAL B 1 46 ? -6.695 4.434 6.047 1 98.75 46 VAL B CA 1
ATOM 1485 C C . VAL B 1 46 ? -7.949 3.885 6.73 1 98.75 46 VAL B C 1
ATOM 1487 O O . VAL B 1 46 ? -7.875 2.924 7.5 1 98.75 46 VAL B O 1
ATOM 1490 N N . ASP B 1 47 ? -9.094 4.492 6.539 1 97.94 47 ASP B N 1
ATOM 1491 C CA . ASP B 1 47 ? -10.344 3.984 7.09 1 97.94 47 ASP B CA 1
ATOM 1492 C C . ASP B 1 47 ? -11.008 2.992 6.137 1 97.94 47 ASP B C 1
ATOM 1494 O O . ASP B 1 47 ? -10.93 3.152 4.914 1 97.94 47 ASP B O 1
ATOM 1498 N N . PRO B 1 48 ? -11.641 2.002 6.734 1 97.69 48 PRO B N 1
ATOM 1499 C CA . PRO B 1 48 ? -12.43 1.135 5.852 1 97.69 48 PRO B CA 1
ATOM 1500 C C . PRO B 1 48 ? -13.406 1.914 4.977 1 97.69 48 PRO B C 1
ATOM 1502 O O . PRO B 1 48 ? -14.055 2.854 5.449 1 97.69 48 PRO B O 1
ATOM 1505 N N . GLY B 1 49 ? -13.422 1.604 3.666 1 97.75 49 GLY B N 1
ATOM 1506 C CA . GLY B 1 49 ? -14.367 2.232 2.758 1 97.75 49 GLY B CA 1
ATOM 1507 C C . GLY B 1 49 ? -13.766 3.381 1.969 1 97.75 49 GLY B C 1
ATOM 1508 O O . GLY B 1 49 ? -14.453 4.016 1.166 1 97.75 49 GLY B O 1
ATOM 1509 N N . GLU B 1 50 ? -12.5 3.629 2.123 1 98.31 50 GLU B N 1
ATOM 1510 C CA . GLU B 1 50 ? -11.852 4.66 1.313 1 98.31 50 GLU B CA 1
ATOM 1511 C C . GLU B 1 50 ? -10.562 4.141 0.69 1 98.31 50 GLU B C 1
ATOM 1513 O O . GLU B 1 50 ? -10.023 3.119 1.12 1 98.31 50 GLU B O 1
ATOM 1518 N N . SER B 1 51 ? -10.086 4.785 -0.343 1 98.62 51 SER B N 1
ATOM 1519 C CA . SER B 1 51 ? -8.797 4.508 -0.974 1 98.62 51 SER B CA 1
ATOM 1520 C C . SER B 1 51 ? -7.664 5.246 -0.269 1 98.62 51 SER B C 1
ATOM 1522 O O . SER B 1 51 ? -7.91 6.148 0.537 1 98.62 51 SER B O 1
ATOM 1524 N N . VAL B 1 52 ? -6.461 4.871 -0.555 1 98.75 52 VAL B N 1
ATOM 1525 C CA . VAL B 1 52 ? -5.309 5.555 0.026 1 98.75 52 VAL B CA 1
ATOM 1526 C C . VAL B 1 52 ? -5.277 7.008 -0.448 1 98.75 52 VAL B C 1
ATOM 1528 O O . VAL B 1 52 ? -4.855 7.898 0.291 1 98.75 52 VAL B O 1
ATOM 1531 N N . ARG B 1 53 ? -5.742 7.289 -1.657 1 98.62 53 ARG B N 1
ATOM 1532 C CA . ARG B 1 53 ? -5.797 8.664 -2.15 1 98.62 53 ARG B CA 1
ATOM 1533 C C . ARG B 1 53 ? -6.824 9.484 -1.374 1 98.62 53 ARG B C 1
ATOM 1535 O O . ARG B 1 53 ? -6.559 10.633 -1.007 1 98.62 53 ARG B O 1
ATOM 1542 N N . GLU B 1 54 ? -7.996 8.883 -1.176 1 98.5 54 GLU B N 1
ATOM 1543 C CA . GLU B 1 54 ? -9.023 9.57 -0.396 1 98.5 54 GLU B CA 1
ATOM 1544 C C . GLU B 1 54 ? -8.555 9.82 1.035 1 98.5 54 GLU B C 1
ATOM 1546 O O . GLU B 1 54 ? -8.789 10.891 1.595 1 98.5 54 GLU B O 1
ATOM 1551 N N . ALA B 1 55 ? -7.875 8.836 1.607 1 98.81 55 ALA B N 1
ATOM 1552 C CA . ALA B 1 55 ? -7.406 8.922 2.988 1 98.81 55 ALA B CA 1
ATOM 1553 C C . ALA B 1 55 ? -6.414 10.07 3.158 1 98.81 55 ALA B C 1
ATOM 1555 O O . ALA B 1 55 ? -6.516 10.852 4.109 1 98.81 55 ALA B O 1
ATOM 1556 N N . VAL B 1 56 ? -5.418 10.203 2.219 1 98.81 56 VAL B N 1
ATOM 1557 C CA . VAL B 1 56 ? -4.387 11.211 2.398 1 98.81 56 VAL B CA 1
ATOM 1558 C C . VAL B 1 56 ? -4.996 12.609 2.262 1 98.81 56 VAL B C 1
ATOM 1560 O O . VAL B 1 56 ? -4.633 13.523 3 1 98.81 56 VAL B O 1
ATOM 1563 N N . VAL B 1 57 ? -5.977 12.75 1.331 1 98.69 57 VAL B N 1
ATOM 1564 C CA . VAL B 1 57 ? -6.656 14.023 1.151 1 98.69 57 VAL B CA 1
ATOM 1565 C C . VAL B 1 57 ? -7.453 14.367 2.408 1 98.69 57 VAL B C 1
ATOM 1567 O O . VAL B 1 57 ? -7.395 15.5 2.896 1 98.69 57 VAL B O 1
ATOM 1570 N N . ARG B 1 58 ? -8.133 13.383 2.945 1 98.44 58 ARG B N 1
ATOM 1571 C CA . ARG B 1 58 ? -8.922 13.586 4.156 1 98.44 58 ARG B CA 1
ATOM 1572 C C . ARG B 1 58 ? -8.023 13.969 5.332 1 98.44 58 ARG B C 1
ATOM 1574 O O . ARG B 1 58 ? -8.312 14.93 6.047 1 98.44 58 ARG B O 1
ATOM 1581 N N . GLU B 1 59 ? -6.914 13.258 5.555 1 98.62 59 GLU B N 1
ATOM 1582 C CA . GLU B 1 59 ? -6.027 13.477 6.695 1 98.62 59 GLU B CA 1
ATOM 1583 C C . GLU B 1 59 ? -5.383 14.859 6.629 1 98.62 59 GLU B C 1
ATOM 1585 O O . GLU B 1 59 ? -5.215 15.523 7.656 1 98.62 59 GLU B O 1
ATOM 1590 N N . VAL B 1 60 ? -4.996 15.32 5.438 1 98.75 60 VAL B N 1
ATOM 1591 C CA . VAL B 1 60 ? -4.395 16.641 5.277 1 98.75 60 VAL B CA 1
ATOM 1592 C C . VAL B 1 60 ? -5.418 17.719 5.633 1 98.75 60 VAL B C 1
ATOM 1594 O O . VAL B 1 60 ? -5.09 18.703 6.312 1 98.75 60 VAL B O 1
ATOM 1597 N N . ARG B 1 61 ? -6.652 17.5 5.137 1 98.62 61 ARG B N 1
ATOM 1598 C CA . ARG B 1 61 ? -7.719 18.438 5.469 1 98.62 61 ARG B CA 1
ATOM 1599 C C . ARG B 1 61 ? -7.965 18.484 6.973 1 98.62 61 ARG B C 1
ATOM 1601 O O . ARG B 1 61 ? -8.055 19.562 7.562 1 98.62 61 ARG B O 1
ATOM 1608 N N . GLU B 1 62 ? -8.07 17.359 7.582 1 98.25 62 GLU B N 1
ATOM 1609 C CA . GLU B 1 62 ? -8.367 17.25 9.008 1 98.25 62 GLU B CA 1
ATOM 1610 C C . GLU B 1 62 ? -7.23 17.812 9.859 1 98.25 62 GLU B C 1
ATOM 1612 O O . GLU B 1 62 ? -7.465 18.594 10.781 1 98.25 62 GLU B O 1
ATOM 1617 N N . GLU B 1 63 ? -5.977 17.484 9.562 1 98.44 63 GLU B N 1
ATOM 1618 C CA . GLU B 1 63 ? -4.852 17.734 10.461 1 98.44 63 GLU B CA 1
ATOM 1619 C C . GLU B 1 63 ? -4.191 19.078 10.156 1 98.44 63 GLU B C 1
ATOM 1621 O O . GLU B 1 63 ? -3.48 19.641 10.992 1 98.44 63 GLU B O 1
ATOM 1626 N N . ALA B 1 64 ? -4.355 19.625 8.906 1 98.69 64 ALA B N 1
ATOM 1627 C CA . ALA B 1 64 ? -3.594 20.797 8.516 1 98.69 64 ALA B CA 1
ATOM 1628 C C . ALA B 1 64 ? -4.512 21.875 7.941 1 98.69 64 ALA B C 1
ATOM 1630 O O . ALA B 1 64 ? -4.074 23 7.684 1 98.69 64 ALA B O 1
ATOM 1631 N N . GLY B 1 65 ? -5.848 21.531 7.688 1 98.62 65 GLY B N 1
ATOM 1632 C CA . GLY B 1 65 ? -6.797 22.5 7.156 1 98.62 65 GLY B CA 1
ATOM 1633 C C . GLY B 1 65 ? -6.598 22.781 5.68 1 98.62 65 GLY B C 1
ATOM 1634 O O . GLY B 1 65 ? -7.191 23.719 5.137 1 98.62 65 GLY B O 1
ATOM 1635 N N . LEU B 1 66 ? -5.816 22 5 1 98.56 66 LEU B N 1
ATOM 1636 C CA . LEU B 1 66 ? -5.441 22.281 3.619 1 98.56 66 LEU B CA 1
ATOM 1637 C C . LEU B 1 66 ? -6.277 21.453 2.648 1 98.56 66 LEU B C 1
ATOM 1639 O O . LEU B 1 66 ? -6.645 20.312 2.949 1 98.56 66 LEU B O 1
ATOM 1643 N N . VAL B 1 67 ? -6.586 22.047 1.542 1 98.19 67 VAL B N 1
ATOM 1644 C CA . VAL B 1 67 ? -7.148 21.328 0.402 1 98.19 67 VAL B CA 1
ATOM 1645 C C . VAL B 1 67 ? -6.047 21 -0.599 1 98.19 67 VAL B C 1
ATOM 1647 O O . VAL B 1 67 ? -5.336 21.891 -1.067 1 98.19 67 VAL B O 1
ATOM 1650 N N . VAL B 1 68 ? -5.883 19.719 -0.84 1 97.88 68 VAL B N 1
ATOM 1651 C CA . VAL B 1 68 ? -4.812 19.297 -1.737 1 97.88 68 VAL B CA 1
ATOM 1652 C C . VAL B 1 68 ? -5.395 18.5 -2.9 1 97.88 68 VAL B C 1
ATOM 1654 O O . VAL B 1 68 ? -6.508 17.984 -2.807 1 97.88 68 VAL B O 1
ATOM 1657 N N . THR B 1 69 ? -4.684 18.484 -4.004 1 93.56 69 THR B N 1
ATOM 1658 C CA . THR B 1 69 ? -5.02 17.672 -5.168 1 93.56 69 THR B CA 1
ATOM 1659 C C . THR B 1 69 ? -3.789 16.922 -5.68 1 93.56 69 THR B C 1
ATOM 1661 O O . THR B 1 69 ? -2.693 17.078 -5.137 1 93.56 69 THR B O 1
ATOM 1664 N N . GLY B 1 70 ? -4.066 16 -6.566 1 90.31 70 GLY B N 1
ATOM 1665 C CA . GLY B 1 70 ? -3.008 15.328 -7.301 1 90.31 70 GLY B CA 1
ATOM 1666 C C . GLY B 1 70 ? -2.096 14.5 -6.414 1 90.31 70 GLY B C 1
ATOM 1667 O O . GLY B 1 70 ? -0.871 14.578 -6.527 1 90.31 70 GLY B O 1
ATOM 1668 N N . PRO B 1 71 ? -2.619 13.82 -5.438 1 96.31 71 PRO B N 1
ATOM 1669 C CA . PRO B 1 71 ? -1.71 12.961 -4.68 1 96.31 71 PRO B CA 1
ATOM 1670 C C . PRO B 1 71 ? -0.938 11.984 -5.566 1 96.31 71 PRO B C 1
ATOM 1672 O O . PRO B 1 71 ? -1.543 11.148 -6.246 1 96.31 71 PRO B O 1
ATOM 1675 N N . GLU B 1 72 ? 0.348 12.156 -5.562 1 96.19 72 GLU B N 1
ATOM 1676 C CA . GLU B 1 72 ? 1.256 11.273 -6.289 1 96.19 72 GLU B CA 1
ATOM 1677 C C . GLU B 1 72 ? 2.012 10.352 -5.332 1 96.19 72 GLU B C 1
ATOM 1679 O O . GLU B 1 72 ? 2.734 10.828 -4.449 1 96.19 72 GLU B O 1
ATOM 1684 N N . LEU B 1 73 ? 1.867 9.078 -5.496 1 98 73 LEU B N 1
ATOM 1685 C CA . LEU B 1 73 ? 2.57 8.125 -4.645 1 98 73 LEU B CA 1
ATOM 1686 C C . LEU B 1 73 ? 4.078 8.203 -4.875 1 98 73 LEU B C 1
ATOM 1688 O O . LEU B 1 73 ? 4.539 8.117 -6.016 1 98 73 LEU B O 1
ATOM 1692 N N . THR B 1 74 ? 4.812 8.367 -3.826 1 97.69 74 THR B N 1
ATOM 1693 C CA . THR B 1 74 ? 6.258 8.477 -3.971 1 97.69 74 THR B CA 1
ATOM 1694 C C . THR B 1 74 ? 6.965 7.383 -3.174 1 97.69 74 THR B C 1
ATOM 1696 O O . THR B 1 74 ? 8.164 7.16 -3.348 1 97.69 74 THR B O 1
ATOM 1699 N N . GLY B 1 75 ? 6.211 6.684 -2.35 1 97.81 75 GLY B N 1
ATOM 1700 C CA . GLY B 1 75 ? 6.82 5.609 -1.583 1 97.81 75 GLY B CA 1
ATOM 1701 C C . GLY B 1 75 ? 5.801 4.711 -0.903 1 97.81 75 GLY B C 1
ATOM 1702 O O . GLY B 1 75 ? 4.711 5.164 -0.546 1 97.81 75 GLY B O 1
ATOM 1703 N N . VAL B 1 76 ? 6.09 3.502 -0.747 1 98.62 76 VAL B N 1
ATOM 1704 C CA . VAL B 1 76 ? 5.422 2.51 0.089 1 98.62 76 VAL B CA 1
ATOM 1705 C C . VAL B 1 76 ? 6.426 1.897 1.065 1 98.62 76 VAL B C 1
ATOM 1707 O O . VAL B 1 76 ? 7.316 1.146 0.66 1 98.62 76 VAL B O 1
ATOM 1710 N N . TYR B 1 77 ? 6.324 2.225 2.307 1 98.12 77 TYR B N 1
ATOM 1711 C CA . TYR B 1 77 ? 7.27 1.8 3.332 1 98.12 77 TYR B CA 1
ATOM 1712 C C . TYR B 1 77 ? 6.625 0.802 4.285 1 98.12 77 TYR B C 1
ATOM 1714 O O . TYR B 1 77 ? 5.727 1.157 5.055 1 98.12 77 TYR B O 1
ATOM 1722 N N . THR B 1 78 ? 7.117 -0.445 4.258 1 98.38 78 THR B N 1
ATOM 1723 C CA . THR B 1 78 ? 6.426 -1.514 4.973 1 98.38 78 THR B CA 1
ATOM 1724 C C . THR B 1 78 ? 7.422 -2.393 5.723 1 98.38 78 THR B C 1
ATOM 1726 O O . THR B 1 78 ? 7.031 -3.357 6.383 1 98.38 78 THR B O 1
ATOM 1729 N N . ASP B 1 79 ? 8.758 -2.137 5.637 1 97.75 79 ASP B N 1
ATOM 1730 C CA . ASP B 1 79 ? 9.789 -2.924 6.312 1 97.75 79 ASP B CA 1
ATOM 1731 C C . ASP B 1 79 ? 9.578 -2.92 7.824 1 97.75 79 ASP B C 1
ATOM 1733 O O . ASP B 1 79 ? 9.625 -1.865 8.461 1 97.75 79 ASP B O 1
ATOM 1737 N N . PRO B 1 80 ? 9.359 -4.082 8.375 1 97.25 80 PRO B N 1
ATOM 1738 C CA . PRO B 1 80 ? 9.102 -4.129 9.82 1 97.25 80 PRO B CA 1
ATOM 1739 C C . PRO B 1 80 ? 10.234 -3.521 10.641 1 97.25 80 PRO B C 1
ATOM 1741 O O . PRO B 1 80 ? 10.008 -3.066 11.766 1 97.25 80 PRO B O 1
ATOM 1744 N N . ALA B 1 81 ? 11.43 -3.473 10.125 1 96.38 81 ALA B N 1
ATOM 1745 C CA . ALA B 1 81 ? 12.562 -2.9 10.852 1 96.38 81 ALA B CA 1
ATOM 1746 C C . ALA B 1 81 ? 12.336 -1.42 11.148 1 96.38 81 ALA B C 1
ATOM 1748 O O . ALA B 1 81 ? 12.883 -0.879 12.109 1 96.38 81 ALA B O 1
ATOM 1749 N N . THR B 1 82 ? 11.516 -0.793 10.359 1 95.81 82 THR B N 1
ATOM 1750 C CA . THR B 1 82 ? 11.352 0.647 10.516 1 95.81 82 THR B CA 1
ATOM 1751 C C . THR B 1 82 ? 9.875 1.007 10.703 1 95.81 82 THR B C 1
ATOM 1753 O O . THR B 1 82 ? 9.547 2.15 11.023 1 95.81 82 THR B O 1
ATOM 1756 N N . GLN B 1 83 ? 8.961 0.047 10.523 1 96.88 83 GLN B N 1
ATOM 1757 C CA . GLN B 1 83 ? 7.551 0.411 10.469 1 96.88 83 GLN B CA 1
ATOM 1758 C C . GLN B 1 83 ? 6.77 -0.257 11.594 1 96.88 83 GLN B C 1
ATOM 1760 O O . GLN B 1 83 ? 5.535 -0.232 11.602 1 96.88 83 GLN B O 1
ATOM 1765 N N . VAL B 1 84 ? 7.504 -0.896 12.5 1 96.56 84 VAL B N 1
ATOM 1766 C CA . VAL B 1 84 ? 6.832 -1.495 13.648 1 96.56 84 VAL B CA 1
ATOM 1767 C C . VAL B 1 84 ? 6.984 -0.587 14.867 1 96.56 84 VAL B C 1
ATOM 1769 O O . VAL B 1 84 ? 8.094 -0.134 15.172 1 96.56 84 VAL B O 1
ATOM 1772 N N . PHE B 1 85 ? 5.848 -0.353 15.523 1 94.38 85 PHE B N 1
ATOM 1773 C CA . PHE B 1 85 ? 5.82 0.515 16.703 1 94.38 85 PHE B CA 1
ATOM 1774 C C . PHE B 1 85 ? 4.984 -0.106 17.812 1 94.38 85 PHE B C 1
ATOM 1776 O O . PHE B 1 85 ? 3.961 -0.741 17.547 1 94.38 85 PHE B O 1
ATOM 1783 N N . ASP B 1 86 ? 5.398 0.1 19.016 1 93.19 86 ASP B N 1
ATOM 1784 C CA . ASP B 1 86 ? 4.578 -0.227 20.172 1 93.19 86 ASP B CA 1
ATOM 1785 C C . ASP B 1 86 ? 3.586 0.895 20.469 1 93.19 86 ASP B C 1
ATOM 1787 O O . ASP B 1 86 ? 3.975 2.057 20.594 1 93.19 86 ASP B O 1
ATOM 1791 N N . THR B 1 87 ? 2.311 0.568 20.406 1 89.81 87 THR B N 1
ATOM 1792 C CA . THR B 1 87 ? 1.26 1.525 20.734 1 89.81 87 THR B CA 1
ATOM 1793 C C . THR B 1 87 ? 0.482 1.074 21.969 1 89.81 87 THR B C 1
ATOM 1795 O O . THR B 1 87 ? 0.614 -0.07 22.406 1 89.81 87 THR B O 1
ATOM 1798 N N . PRO B 1 88 ? -0.261 1.979 22.625 1 87.25 88 PRO B N 1
ATOM 1799 C CA . PRO B 1 88 ? -1.078 1.578 23.766 1 87.25 88 PRO B CA 1
ATOM 1800 C C . PRO B 1 88 ? -2.037 0.436 23.438 1 87.25 88 PRO B C 1
ATOM 1802 O O . PRO B 1 88 ? -2.398 -0.345 24.328 1 87.25 88 PRO B O 1
ATOM 1805 N N . ASP B 1 89 ? -2.398 0.265 22.188 1 88.88 89 ASP B N 1
ATOM 1806 C CA . ASP B 1 89 ? -3.361 -0.746 21.75 1 88.88 89 ASP B CA 1
ATOM 1807 C C . ASP B 1 89 ? -2.652 -1.992 21.234 1 88.88 89 ASP B C 1
ATOM 1809 O O . ASP B 1 89 ? -3.291 -2.887 20.672 1 88.88 89 ASP B O 1
ATOM 1813 N N . GLY B 1 90 ? -1.311 -1.939 21.422 1 93.06 90 GLY B N 1
ATOM 1814 C CA . GLY B 1 90 ? -0.559 -3.086 20.938 1 93.06 90 GLY B CA 1
ATOM 1815 C C . GLY B 1 90 ? 0.474 -2.721 19.875 1 93.06 90 GLY B C 1
ATOM 1816 O O . GLY B 1 90 ? 0.62 -1.548 19.531 1 93.06 90 GLY B O 1
ATOM 1817 N N . ARG B 1 91 ? 1.151 -3.779 19.438 1 96.44 91 ARG B N 1
ATOM 1818 C CA . ARG B 1 91 ? 2.176 -3.572 18.422 1 96.44 91 ARG B CA 1
ATOM 1819 C C . ARG B 1 91 ? 1.553 -3.469 17.031 1 96.44 91 ARG B C 1
ATOM 1821 O O . ARG B 1 91 ? 0.663 -4.246 16.688 1 96.44 91 ARG B O 1
ATOM 1828 N N . LYS B 1 92 ? 2.02 -2.48 16.344 1 97.31 92 LYS B N 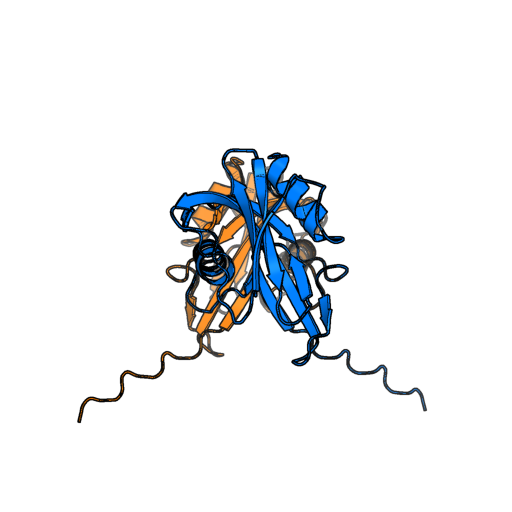1
ATOM 1829 C CA . LYS B 1 92 ? 1.479 -2.236 15.008 1 97.31 92 LYS B CA 1
ATOM 1830 C C . LYS B 1 92 ? 2.596 -2.135 13.969 1 97.31 92 LYS B C 1
ATOM 1832 O O . LYS B 1 92 ? 3.654 -1.563 14.25 1 97.31 92 LYS B O 1
ATOM 1837 N N . GLN B 1 93 ? 2.418 -2.74 12.898 1 98.12 93 GLN B N 1
ATOM 1838 C CA . GLN B 1 93 ? 3.205 -2.502 11.695 1 98.12 93 GLN B CA 1
ATOM 1839 C C . GLN B 1 93 ? 2.434 -1.65 10.695 1 98.12 93 GLN B C 1
ATOM 1841 O O . GLN B 1 93 ? 1.399 -2.076 10.18 1 98.12 93 GLN B O 1
ATOM 1846 N N . PHE B 1 94 ? 2.996 -0.536 10.453 1 97.88 94 PHE B N 1
ATOM 1847 C CA . PHE B 1 94 ? 2.314 0.351 9.516 1 97.88 94 PHE B CA 1
ATOM 1848 C C . PHE B 1 94 ? 2.777 0.09 8.094 1 97.88 94 PHE B C 1
ATOM 1850 O O . PHE B 1 94 ? 3.965 -0.13 7.848 1 97.88 94 PHE B O 1
ATOM 1857 N N . LEU B 1 95 ? 1.877 0.029 7.176 1 98.75 95 LEU B N 1
ATOM 1858 C CA . LEU B 1 95 ? 2.152 0.132 5.746 1 98.75 95 LEU B CA 1
ATOM 1859 C C . LEU B 1 95 ? 1.917 1.555 5.25 1 98.75 95 LEU B C 1
ATOM 1861 O O . LEU B 1 95 ? 0.784 1.928 4.938 1 98.75 95 LEU B O 1
ATOM 1865 N N . ALA B 1 96 ? 2.998 2.262 5.176 1 98.69 96 ALA B N 1
ATOM 1866 C CA . ALA B 1 96 ? 2.912 3.697 4.926 1 98.69 96 ALA B CA 1
ATOM 1867 C C . ALA B 1 96 ? 2.939 3.996 3.43 1 98.69 96 ALA B C 1
ATOM 1869 O O . ALA B 1 96 ? 3.873 3.602 2.729 1 98.69 96 ALA B O 1
ATOM 1870 N N . HIS B 1 97 ? 1.917 4.594 2.947 1 98.81 97 HIS B N 1
ATOM 1871 C CA . HIS B 1 97 ? 1.854 5.141 1.598 1 98.81 97 HIS B CA 1
ATOM 1872 C C . HIS B 1 97 ? 2.107 6.645 1.602 1 98.81 97 HIS B C 1
ATOM 1874 O O . HIS B 1 97 ? 1.278 7.418 2.09 1 98.81 97 HIS B O 1
ATOM 1880 N N . VAL B 1 98 ? 3.219 7.051 1.07 1 98.69 98 VAL B N 1
ATOM 1881 C CA . VAL B 1 98 ? 3.623 8.453 1.104 1 98.69 98 VAL B CA 1
ATOM 1882 C C . VAL B 1 98 ? 3.27 9.125 -0.222 1 98.69 98 VAL B C 1
ATOM 1884 O O . VAL B 1 98 ? 3.592 8.609 -1.293 1 98.69 98 VAL B O 1
ATOM 1887 N N . PHE B 1 99 ? 2.594 10.25 -0.123 1 98.44 99 PHE B N 1
ATOM 1888 C CA . PHE B 1 99 ? 2.15 10.984 -1.3 1 98.44 99 PHE B CA 1
ATOM 1889 C C . PHE B 1 99 ? 2.732 12.391 -1.308 1 98.44 99 PHE B C 1
ATOM 1891 O O . PHE B 1 99 ? 2.814 13.039 -0.263 1 98.44 99 PHE B O 1
ATOM 1898 N N . ARG B 1 100 ? 3.107 12.805 -2.436 1 97.44 100 ARG B N 1
ATOM 1899 C CA . ARG B 1 100 ? 3.293 14.234 -2.68 1 97.44 100 ARG B CA 1
ATOM 1900 C C . ARG B 1 100 ? 1.986 14.891 -3.111 1 97.44 100 ARG B C 1
ATOM 1902 O O . ARG B 1 100 ? 1.289 14.375 -3.99 1 97.44 100 ARG B O 1
ATOM 1909 N N . CYS B 1 101 ? 1.675 15.93 -2.488 1 96.5 101 CYS B N 1
ATOM 1910 C CA . CYS B 1 101 ? 0.418 16.625 -2.764 1 96.5 101 CYS B CA 1
ATOM 1911 C C . CYS B 1 101 ? 0.663 18.078 -3.104 1 96.5 101 CYS B C 1
ATOM 1913 O O . CYS B 1 101 ? 1.652 18.672 -2.664 1 96.5 101 CYS B O 1
ATOM 1915 N N . GLU B 1 102 ? -0.293 18.547 -3.807 1 94.19 102 GLU B N 1
ATOM 1916 C CA . GLU B 1 102 ? -0.26 19.969 -4.133 1 94.19 102 GLU B CA 1
ATOM 1917 C C . GLU B 1 102 ? -1.325 20.734 -3.355 1 94.19 102 GLU B C 1
ATOM 1919 O O . GLU B 1 102 ? -2.51 20.406 -3.422 1 94.19 102 GLU B O 1
ATOM 1924 N N . TRP B 1 103 ? -0.915 21.734 -2.611 1 97.38 103 TRP B N 1
ATOM 1925 C CA . TRP B 1 103 ? -1.83 22.609 -1.886 1 97.38 103 TRP B CA 1
ATOM 1926 C C . TRP B 1 103 ? -2.547 23.562 -2.84 1 97.38 103 TRP B C 1
ATOM 1928 O O . TRP B 1 103 ? -1.904 24.344 -3.543 1 97.38 103 TRP B O 1
ATOM 1938 N N . VAL B 1 104 ? -3.898 23.578 -2.826 1 95.94 104 VAL B N 1
ATOM 1939 C CA . VAL B 1 104 ? -4.598 24.375 -3.826 1 95.94 104 VAL B CA 1
ATOM 1940 C C . VAL B 1 104 ? -5.566 25.328 -3.135 1 95.94 104 VAL B C 1
ATOM 1942 O O . VAL B 1 104 ? -5.992 26.328 -3.725 1 95.94 104 VAL B O 1
ATOM 1945 N N . ASP B 1 105 ? -6.012 24.984 -1.957 1 96.94 105 ASP B N 1
ATOM 1946 C CA . ASP B 1 105 ? -6.938 25.828 -1.203 1 96.94 105 ASP B CA 1
ATOM 1947 C C . ASP B 1 105 ? -6.871 25.516 0.29 1 96.94 105 ASP B C 1
ATOM 1949 O O . ASP B 1 105 ? -6.094 24.656 0.717 1 96.94 105 ASP B O 1
ATOM 1953 N N . GLY B 1 106 ? -7.633 26.219 1.056 1 97.06 106 GLY B N 1
ATOM 1954 C CA . GLY B 1 106 ? -7.609 26.031 2.498 1 97.06 106 GLY B CA 1
ATOM 1955 C C . GLY B 1 106 ? -6.527 26.844 3.188 1 97.06 106 GLY B C 1
ATOM 1956 O O . GLY B 1 106 ? -5.555 27.25 2.555 1 97.06 106 GLY B O 1
ATOM 1957 N N . ASP B 1 107 ? -6.766 27.141 4.473 1 97.06 107 ASP B N 1
ATOM 1958 C CA . ASP B 1 107 ? -5.793 27.859 5.301 1 97.06 107 ASP B CA 1
ATOM 1959 C C . ASP B 1 107 ? -5.203 26.938 6.367 1 97.06 107 ASP B C 1
ATOM 1961 O O . ASP B 1 107 ? -5.926 26.156 6.992 1 97.06 107 ASP B O 1
ATOM 1965 N N . PRO B 1 108 ? -3.889 26.984 6.492 1 97.94 108 PRO B N 1
ATOM 1966 C CA . PRO B 1 108 ? -3.277 26.156 7.527 1 97.94 108 PRO B CA 1
ATOM 1967 C C . PRO B 1 108 ? -3.941 26.328 8.891 1 97.94 108 PRO B C 1
ATOM 1969 O O . PRO B 1 108 ? -3.926 27.438 9.453 1 97.94 108 PRO B O 1
ATOM 1972 N N . GLU B 1 109 ? -4.539 25.328 9.312 1 97.88 109 GLU B N 1
ATOM 1973 C CA . GLU B 1 109 ? -5.23 25.312 10.602 1 97.88 109 GLU B CA 1
ATOM 1974 C C . GLU B 1 109 ? -5.23 23.906 11.211 1 97.88 109 GLU B C 1
ATOM 1976 O O . GLU B 1 109 ? -5.656 22.953 10.57 1 97.88 109 GLU B O 1
ATOM 1981 N N . PRO B 1 110 ? -4.738 23.781 12.398 1 97.62 110 PRO B N 1
ATOM 1982 C CA . PRO B 1 110 ? -4.82 22.484 13.07 1 97.62 110 PRO B CA 1
ATOM 1983 C C . PRO B 1 110 ? -6.242 22.141 13.5 1 97.62 110 PRO B C 1
ATOM 1985 O O . PRO B 1 110 ? -7.117 23 13.531 1 97.62 110 PRO B O 1
ATOM 1988 N N . ASP B 1 111 ? -6.449 20.859 13.734 1 95.88 111 ASP B N 1
ATOM 1989 C CA . ASP B 1 111 ? -7.793 20.453 14.133 1 95.88 111 ASP B CA 1
ATOM 1990 C C . ASP B 1 111 ? -8.008 20.672 15.633 1 95.88 111 ASP B C 1
ATOM 1992 O O . ASP B 1 111 ? -9.125 20.531 16.125 1 95.88 111 ASP B O 1
ATOM 1996 N N . GLY B 1 112 ? -7.016 21.031 16.391 1 94.44 112 GLY B N 1
ATOM 1997 C CA . GLY B 1 112 ? -7.148 21.328 17.797 1 94.44 112 GLY B CA 1
ATOM 1998 C C . GLY B 1 112 ? -7.254 20.078 18.672 1 94.44 112 GLY B C 1
ATOM 1999 O O . GLY B 1 112 ? -7.34 20.172 19.891 1 94.44 112 GLY B O 1
ATOM 2000 N N . ASP B 1 113 ? -7.301 18.938 18.156 1 93.81 113 ASP B N 1
ATOM 2001 C CA . ASP B 1 113 ? -7.41 17.656 18.844 1 93.81 113 ASP B CA 1
ATOM 2002 C C . ASP B 1 113 ? -6.172 16.797 18.594 1 93.81 113 ASP B C 1
ATOM 2004 O O . ASP B 1 113 ? -5.305 16.688 19.469 1 93.81 113 ASP B O 1
ATOM 2008 N N . GLU B 1 114 ? -5.934 16.406 17.438 1 95.25 114 GLU B N 1
ATOM 2009 C CA . GLU B 1 114 ? -4.762 15.617 17.078 1 95.25 114 GLU B CA 1
ATOM 2010 C C . GLU B 1 114 ? -3.551 16.516 16.812 1 95.25 114 GLU B C 1
ATOM 2012 O O . GLU B 1 114 ? -2.416 16.125 17.094 1 95.25 114 GLU B O 1
ATOM 2017 N N . THR B 1 115 ? -3.797 17.656 16.266 1 98.12 115 THR B N 1
ATOM 2018 C CA . THR B 1 115 ? -2.732 18.594 15.945 1 98.12 115 THR B CA 1
ATOM 2019 C C . THR B 1 115 ? -2.994 19.953 16.594 1 98.12 115 THR B C 1
ATOM 2021 O O . THR B 1 115 ? -4.141 20.406 16.672 1 98.12 115 THR B O 1
ATOM 2024 N N . THR B 1 116 ? -1.86 20.703 16.969 1 97.94 116 THR B N 1
ATOM 2025 C CA . THR B 1 116 ? -1.996 21.953 17.703 1 97.94 116 THR B CA 1
ATOM 2026 C C . THR B 1 116 ? -1.407 23.109 16.891 1 97.94 116 THR B C 1
ATOM 2028 O O . THR B 1 116 ? -1.646 24.281 17.203 1 97.94 116 THR B O 1
ATOM 2031 N N . ALA B 1 117 ? -0.649 22.766 15.875 1 98.19 117 ALA B N 1
ATOM 2032 C CA . ALA B 1 117 ? -0.059 23.781 15.008 1 98.19 117 ALA B CA 1
ATOM 2033 C C . ALA B 1 117 ? 0.178 23.234 13.602 1 98.19 117 ALA B C 1
ATOM 2035 O O . ALA B 1 117 ? 0.281 22.016 13.422 1 98.19 117 ALA B O 1
ATOM 2036 N N . VAL B 1 118 ? 0.158 24.078 12.664 1 98.56 118 VAL B N 1
ATOM 2037 C CA . VAL B 1 118 ? 0.498 23.812 11.266 1 98.56 118 VAL B CA 1
ATOM 2038 C C . VAL B 1 118 ? 1.434 24.906 10.75 1 98.56 118 VAL B C 1
ATOM 2040 O O . VAL B 1 118 ? 1.198 26.094 10.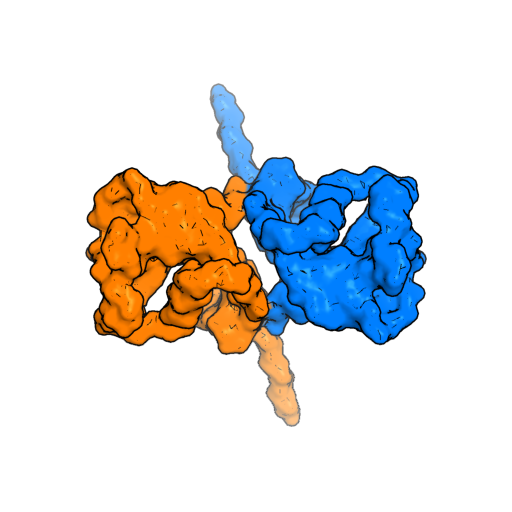977 1 98.56 118 VAL B O 1
ATOM 2043 N N . ASP B 1 119 ? 2.504 24.516 10.141 1 98.25 119 ASP B N 1
ATOM 2044 C CA . ASP B 1 119 ? 3.414 25.484 9.539 1 98.25 119 ASP B CA 1
ATOM 2045 C C . ASP B 1 119 ? 4.215 24.859 8.398 1 98.25 119 ASP B C 1
ATOM 2047 O O . ASP B 1 119 ? 4.168 23.641 8.195 1 98.25 119 ASP B O 1
ATOM 2051 N N . PHE B 1 120 ? 4.789 25.703 7.652 1 98.31 120 PHE B N 1
ATOM 2052 C CA . PHE B 1 120 ? 5.652 25.297 6.551 1 98.31 120 PHE B CA 1
ATOM 2053 C C . PHE B 1 120 ? 7.117 25.562 6.879 1 98.31 120 PHE B C 1
ATOM 2055 O O . PHE B 1 120 ? 7.441 26.609 7.449 1 98.31 120 PHE B O 1
ATOM 2062 N N . PHE B 1 121 ? 7.953 24.609 6.527 1 98.12 121 PHE B N 1
ATOM 2063 C CA . PHE B 1 121 ? 9.375 24.703 6.824 1 98.12 121 PHE B CA 1
ATOM 2064 C C . PHE B 1 121 ? 10.211 24.391 5.59 1 98.12 121 PHE B C 1
ATOM 2066 O O . PHE B 1 121 ? 9.82 23.578 4.762 1 98.12 121 PHE B O 1
ATOM 2073 N N . ALA B 1 122 ? 11.367 25.078 5.566 1 97.56 122 ALA B N 1
ATOM 2074 C CA . ALA B 1 122 ? 12.312 24.703 4.516 1 97.56 122 ALA B CA 1
ATOM 2075 C C . ALA B 1 122 ? 12.773 23.25 4.668 1 97.56 122 ALA B C 1
ATOM 2077 O O . ALA B 1 122 ? 13 22.781 5.785 1 97.56 122 ALA B O 1
ATOM 2078 N N . VAL B 1 123 ? 12.883 22.594 3.555 1 96.19 123 VAL B N 1
ATOM 2079 C CA . VAL B 1 123 ? 13.289 21.203 3.574 1 96.19 123 VAL B CA 1
ATOM 2080 C C . VAL B 1 123 ? 14.617 21.062 4.312 1 96.19 123 VAL B C 1
ATOM 2082 O O . VAL B 1 123 ? 15.586 21.75 4 1 96.19 123 VAL B O 1
ATOM 2085 N N . GLY B 1 124 ? 14.625 20.219 5.297 1 95.25 124 GLY B N 1
ATOM 2086 C CA . GLY B 1 124 ? 15.844 19.984 6.062 1 95.25 124 GLY B CA 1
ATOM 2087 C C . GLY B 1 124 ? 15.977 20.906 7.258 1 95.25 124 GLY B C 1
ATOM 2088 O O . GLY B 1 124 ? 16.828 20.688 8.125 1 95.25 124 GLY B O 1
ATOM 2089 N N . ASP B 1 125 ? 15.219 21.984 7.336 1 96.44 125 ASP B N 1
ATOM 2090 C CA . ASP B 1 125 ? 15.227 22.938 8.445 1 96.44 125 ASP B CA 1
ATOM 2091 C C . ASP B 1 125 ? 13.961 22.812 9.289 1 96.44 125 ASP B C 1
ATOM 2093 O O . ASP B 1 125 ? 13.086 23.672 9.234 1 96.44 125 ASP B O 1
ATOM 2097 N N . TYR B 1 126 ? 13.93 21.797 10.047 1 96.62 126 TYR B N 1
ATOM 2098 C CA . TYR B 1 126 ? 12.75 21.469 10.836 1 96.62 126 TYR B CA 1
ATOM 2099 C C . TYR B 1 126 ? 12.977 21.781 12.312 1 96.62 126 TYR B C 1
ATOM 2101 O O . TYR B 1 126 ? 14.117 21.781 12.781 1 96.62 126 TYR B O 1
ATOM 2109 N N . PRO B 1 127 ? 11.938 22.047 13.016 1 96.62 127 PRO B N 1
ATOM 2110 C CA . PRO B 1 127 ? 12.078 22.391 14.438 1 96.62 127 PRO B CA 1
ATOM 2111 C C . PRO B 1 127 ? 12.547 21.203 15.281 1 96.62 127 PRO B C 1
ATOM 2113 O O . PRO B 1 127 ? 13.016 21.391 16.406 1 96.62 127 PRO B O 1
ATOM 2116 N N . ASN B 1 128 ? 12.32 19.953 14.805 1 96.5 128 ASN B N 1
ATOM 2117 C CA . ASN B 1 128 ? 12.844 18.734 15.406 1 96.5 128 ASN B CA 1
ATOM 2118 C C . ASN B 1 128 ? 13.289 17.734 14.352 1 96.5 128 ASN B C 1
ATOM 2120 O O . ASN B 1 128 ? 13.023 17.922 13.164 1 96.5 128 ASN B O 1
ATOM 2124 N N . ASP B 1 129 ? 13.969 16.672 14.93 1 92.19 129 ASP B N 1
ATOM 2125 C CA . ASP B 1 129 ? 14.383 15.578 14.039 1 92.19 129 ASP B CA 1
ATOM 2126 C C . ASP B 1 129 ? 13.172 14.82 13.516 1 92.19 129 ASP B C 1
ATOM 2128 O O . ASP B 1 129 ? 12.328 14.367 14.289 1 92.19 129 ASP B O 1
ATOM 2132 N N . LEU B 1 130 ? 13.039 14.672 12.156 1 92.12 130 LEU B N 1
ATOM 2133 C CA . LEU B 1 130 ? 11.891 14.016 11.531 1 92.12 130 LEU B CA 1
ATOM 2134 C C . LEU B 1 130 ? 12.227 12.562 11.188 1 92.12 130 LEU B C 1
ATOM 2136 O O . LEU B 1 130 ? 11.406 11.859 10.602 1 92.12 130 LEU B O 1
ATOM 2140 N N . GLU B 1 131 ? 13.312 12.094 11.477 1 83.69 131 GLU B N 1
ATOM 2141 C CA . GLU B 1 131 ? 13.672 10.734 11.078 1 83.69 131 GLU B CA 1
ATOM 2142 C C . GLU B 1 131 ? 12.625 9.727 11.547 1 83.69 131 GLU B C 1
ATOM 2144 O O . GLU B 1 131 ? 12.18 9.773 12.695 1 83.69 131 GLU B O 1
ATOM 2149 N N . PRO B 1 132 ? 12.258 8.914 10.648 1 87.12 132 PRO B N 1
ATOM 2150 C CA . PRO B 1 132 ? 12.742 8.672 9.289 1 87.12 132 PRO B CA 1
ATOM 2151 C C . PRO B 1 132 ? 11.977 9.477 8.234 1 87.12 132 PRO B C 1
ATOM 2153 O O . PRO B 1 132 ? 12.234 9.336 7.039 1 87.12 132 PRO B O 1
ATOM 2156 N N . SER B 1 133 ? 11.086 10.281 8.609 1 91.94 133 SER B N 1
ATOM 2157 C CA . SER B 1 133 ? 10.188 10.984 7.695 1 91.94 133 SER B CA 1
ATOM 2158 C C . SER B 1 133 ? 10.953 11.945 6.793 1 91.94 133 SER B C 1
ATOM 2160 O O . SER B 1 133 ? 10.523 12.227 5.672 1 91.94 133 SER B O 1
ATOM 2162 N N . ASP B 1 134 ? 12.102 12.383 7.27 1 93.12 134 ASP B N 1
ATOM 2163 C CA . ASP B 1 134 ? 12.891 13.266 6.418 1 93.12 134 ASP B CA 1
ATOM 2164 C C . ASP B 1 134 ? 13.312 12.555 5.133 1 93.12 134 ASP B C 1
ATOM 2166 O O . ASP B 1 134 ? 13.398 13.172 4.07 1 93.12 134 ASP B O 1
ATOM 2170 N N . ASP B 1 135 ? 13.602 11.289 5.227 1 93.38 135 ASP B N 1
ATOM 2171 C CA . ASP B 1 135 ? 13.891 10.516 4.02 1 93.38 135 ASP B CA 1
ATOM 2172 C C . ASP B 1 135 ? 12.672 10.477 3.092 1 93.38 135 ASP B C 1
ATOM 2174 O O . ASP B 1 135 ? 12.82 10.523 1.869 1 93.38 135 ASP B O 1
ATOM 2178 N N . TRP B 1 136 ? 11.508 10.367 3.67 1 96.81 136 TRP B N 1
ATOM 2179 C CA . TRP B 1 136 ? 10.281 10.344 2.873 1 96.81 136 TRP B CA 1
ATOM 2180 C C . TRP B 1 136 ? 10.117 11.656 2.105 1 96.81 136 TRP B C 1
ATOM 2182 O O . TRP B 1 136 ? 9.711 11.648 0.94 1 96.81 136 TRP B O 1
ATOM 2192 N N . VAL B 1 137 ? 10.445 12.75 2.764 1 97.5 137 VAL B N 1
ATOM 2193 C CA . VAL B 1 137 ? 10.375 14.055 2.123 1 97.5 137 VAL B CA 1
ATOM 2194 C C . VAL B 1 137 ? 11.352 14.117 0.949 1 97.5 137 VAL B C 1
ATOM 2196 O O . VAL B 1 137 ? 10.984 14.531 -0.151 1 97.5 137 VAL B O 1
ATOM 2199 N N . VAL B 1 138 ? 12.555 13.617 1.175 1 95.25 138 VAL B N 1
ATOM 2200 C CA . VAL B 1 138 ? 13.586 13.656 0.143 1 95.25 138 VAL B CA 1
ATOM 2201 C C . VAL B 1 138 ? 13.148 12.805 -1.05 1 95.25 138 VAL B C 1
ATOM 2203 O O . VAL B 1 138 ? 13.266 13.234 -2.199 1 95.25 138 VAL B O 1
ATOM 2206 N N . HIS B 1 139 ? 12.625 11.68 -0.788 1 95.38 139 HIS B N 1
ATOM 2207 C CA . HIS B 1 139 ? 12.148 10.812 -1.861 1 95.38 139 HIS B CA 1
ATOM 2208 C C . HIS B 1 139 ? 11.016 11.469 -2.641 1 95.38 139 HIS B C 1
ATOM 2210 O O . HIS B 1 139 ? 10.961 11.367 -3.869 1 95.38 139 HIS B O 1
ATOM 2216 N N . ALA B 1 140 ? 10.156 12.109 -1.949 1 96.19 140 ALA B N 1
ATOM 2217 C CA . ALA B 1 140 ? 9.016 12.773 -2.58 1 96.19 140 ALA B CA 1
ATOM 2218 C C . ALA B 1 140 ? 9.477 13.898 -3.5 1 96.19 140 ALA B C 1
ATOM 2220 O O . ALA B 1 140 ? 8.828 14.188 -4.512 1 96.19 140 ALA B O 1
ATOM 2221 N N . LEU B 1 141 ? 10.594 14.477 -3.166 1 94.56 141 LEU B N 1
ATOM 2222 C CA . LEU B 1 141 ? 11.094 15.625 -3.92 1 94.56 141 LEU B CA 1
ATOM 2223 C C . LEU B 1 141 ? 11.961 15.172 -5.09 1 94.56 141 LEU B C 1
ATOM 2225 O O . LEU B 1 141 ? 12.117 15.898 -6.07 1 94.56 141 LEU B O 1
ATOM 2229 N N . ASP B 1 142 ? 12.57 14.016 -4.977 1 89.44 142 ASP B N 1
ATOM 2230 C CA . ASP B 1 142 ? 13.461 13.5 -6.016 1 89.44 142 ASP B CA 1
ATOM 2231 C C . ASP B 1 142 ? 12.68 13.164 -7.289 1 89.44 142 ASP B C 1
ATOM 2233 O O . ASP B 1 142 ? 13.188 13.352 -8.398 1 89.44 142 ASP B O 1
ATOM 2237 N N . GLY B 1 143 ? 11.547 12.766 -7.219 1 76.81 143 GLY B N 1
ATOM 2238 C CA . GLY B 1 143 ? 10.688 12.531 -8.375 1 76.81 143 GLY B CA 1
ATOM 2239 C C . GLY B 1 143 ? 11.07 11.281 -9.148 1 76.81 143 GLY B C 1
ATOM 2240 O O . GLY B 1 143 ? 10.547 11.039 -10.242 1 76.81 143 GLY B O 1
ATOM 2241 N N . ASP B 1 144 ? 12.023 10.523 -8.727 1 77.38 144 ASP B N 1
ATOM 2242 C CA . ASP B 1 144 ? 12.555 9.383 -9.469 1 77.38 144 ASP B CA 1
ATOM 2243 C C . ASP B 1 144 ? 11.758 8.109 -9.172 1 77.38 144 ASP B C 1
ATOM 2245 O O . ASP B 1 144 ? 12.336 7.027 -9.047 1 77.38 144 ASP B O 1
ATOM 2249 N N . GLY B 1 145 ? 10.477 8.227 -9.203 1 88.62 145 GLY B N 1
ATOM 2250 C CA . GLY B 1 145 ? 9.719 6.992 -9.078 1 88.62 145 GLY B CA 1
ATOM 2251 C C . GLY B 1 145 ? 9.195 6.758 -7.672 1 88.62 145 GLY B C 1
ATOM 2252 O O . GLY B 1 145 ? 9.031 7.707 -6.898 1 88.62 145 GLY B O 1
ATOM 2253 N N . VAL B 1 146 ? 8.773 5.488 -7.359 1 96.06 146 VAL B N 1
ATOM 2254 C CA . VAL B 1 146 ? 8.172 5.133 -6.082 1 96.06 146 VAL B CA 1
ATOM 2255 C C . VAL B 1 146 ? 9.117 4.238 -5.289 1 96.06 146 VAL B C 1
ATOM 2257 O O . VAL B 1 146 ? 9.516 3.17 -5.766 1 96.06 146 VAL B O 1
ATOM 2260 N N . GLU B 1 147 ? 9.578 4.688 -4.141 1 96.06 147 GLU B N 1
ATOM 2261 C CA . GLU B 1 147 ? 10.406 3.865 -3.258 1 96.06 147 GLU B CA 1
ATOM 2262 C C . GLU B 1 147 ? 9.562 2.812 -2.541 1 96.06 147 GLU B C 1
ATOM 2264 O O . GLU B 1 147 ? 8.469 3.107 -2.059 1 96.06 147 GLU B O 1
ATOM 2269 N N . VAL B 1 148 ? 10.039 1.573 -2.525 1 97.12 148 VAL B N 1
ATOM 2270 C CA . VAL B 1 148 ? 9.312 0.5 -1.852 1 97.12 148 VAL B CA 1
ATOM 2271 C C . VAL B 1 148 ? 10.25 -0.223 -0.883 1 97.12 148 VAL B C 1
ATOM 2273 O O . VAL B 1 148 ? 11.32 -0.694 -1.276 1 97.12 148 VAL B O 1
ATOM 2276 N N . THR B 1 149 ? 9.859 -0.27 0.375 1 95.31 149 THR B N 1
ATOM 2277 C CA . THR B 1 149 ? 10.648 -1.01 1.354 1 95.31 149 THR B CA 1
ATOM 2278 C C . THR B 1 149 ? 9.766 -1.962 2.154 1 95.31 149 THR B C 1
ATOM 2280 O O . THR B 1 149 ? 8.57 -1.705 2.334 1 95.31 149 THR B O 1
#

Sequence (298 aa):
MTTPTGASQPLDLVPAVVAVVLDGEGRVCLVRDEKRDRWTLPMGRVDPGESVREAVVREVREEAGLVVTGPELTGVYTDPATQVFDTPDGRKQFLAHVFRCEWVDGDPEPDGDETTAVDFFAVGDYPNDLEPSDDWVVHALDGDGVEVTMTTPTGASQPLDLVPAVVAVVLDGEGRVCLVRDEKRDRWTLPMGRVDPGESVREAVVREVREEAGLVVTGPELTGVYTDPATQVFDTPDGRKQFLAHVFRCEWVDGDPEPDGDETTAVDFFAVGDYPNDLEPSDDWVVHALDGDGVEVT

Foldseek 3Di:
DPPPPPPPWDEAEFEKEFEFEAAPVRWTKWFQFPVVRFTETQMDTDDPPDDNVVRSQVSCCAAFVFHWDDWDWQEWEFPCVQQWDQDPVGIYGYGYTYTYIYTDDGDGDGNVPGTDGMDTHHLPDGPDDHPPCSVVNVSNVVPPGYYYD/DPPPPPPPWDEAEFEKEFEFEAAPVRWTKWFQFPVVRFTETQMDTDDPPDDNQVRSQVSCCAAFFFHWDDWDWQEWEQPCVQQWDQDPVGIYGYGYTYTYIYTDDGDGDGNVPGTDGMDTHHLPDGPDDHPPCSVVNVSNVVPPGYYYD

pLDDT: mean 92.95, std 13.04, range [28.03, 98.88]

Nearest PDB structures (foldseek):
  3smd-assembly1_A  TM=8.720E-01  e=5.707E-10  Bacillus thuringiensis str. Al Hakam
  3a6s-assembly3_A  TM=7.614E-01  e=3.515E-08  Escherichia coli K-12
  6d1v-assembly1_B  TM=6.805E-01  e=1.850E-07  Escherichia coli K-12
  7sp3-assembly1_A  TM=6.752E-01  e=1.101E-06  Escherichia coli
  4s2y-assembly1_A  TM=6.631E-01  e=1.245E-06  Escherichia coli K-12

Organism: NCBI:txid355548

Radius of gyration: 20.87 Å; Cα contacts (8 Å, |Δi|>4): 696; chains: 2; bounding box: 57×57×56 Å

InterPro domains:
  IPR000086 NUDIX hydrolase domain [PF00293] (14-134)
  IPR000086 NUDIX hydrolase domain [PS51462] (12-143)
  IPR015797 NUDIX hydrolase-like domain superfamily [SSF55811] (13-138)
  IPR020084 NUDIX hydrolase, conserved site [PS00893] (44-65)
  IPR020476 NUDIX hydrolase [PR00502] (39-53)
  IPR020476 NUDIX hydrolase [PR00502] (53-68)